Protein 7P3A (pdb70)

Sequence (197 aa):
NAFRRKLTALDYHNPAGFNCKDETEFRNFIVWLEDQKIRHYKIEDRGNLRNIHSSDWPKFFEKYLRDVNCPFKIQDRQEAIDWLLGLAVRLEYGDNAFRRKLTALDYHNPAGFNCKDETEFRNFIVWLEDQKIRHYKIEDRGNLRNIHSSDWPKFFEKYLRDVNCPFKIQDRQEAIDWLLGLAVRLEYGDNAEKYKD

Solvent-accessible surface area: 14475 Å² total; per-residue (Å²): 126,69,128,175,177,131,92,98,58,98,134,199,81,107,45,51,51,124,83,81,119,84,59,35,88,22,34,60,30,0,20,21,2,1,25,92,28,14,144,90,36,135,127,133,76,18,40,80,5,100,83,18,150,27,109,64,4,52,128,62,1,82,102,1,5,145,46,15,123,15,90,73,144,32,152,69,82,106,75,0,34,80,68,0,35,30,46,5,26,192,90,38,84,68,174,151,81,144,178,187,144,88,95,46,106,107,176,139,38,127,73,47,146,86,112,144,62,64,30,83,21,36,50,32,0,18,39,2,1,26,100,29,17,120,92,36,140,117,122,85,16,45,80,6,97,78,19,150,28,107,60,2,44,136,63,4,73,90,1,3,153,45,15,125,14,90,64,135,39,134,48,94,74,85,0,41,103,71,1,42,41,48,6,34,168,69,41,68,28,86,50,38,125,82,184,166,178

Nearest PDB structures (foldseek):
  7p3a-assembly1_A  TM=1.011E+00  e=1.158E-15  Homo sapiens
  7p3a-assembly2_B  TM=8.323E-01  e=2.730E-13  Homo sapiens
  7p3a-assembly2_B  TM=1.010E+00  e=3.517E-16  Homo sapiens
  7p3a-assembly1_A  TM=8.323E-01  e=4.125E-13  Homo sapiens

InterPro domains:
  IPR019265 RNA transcription, translation and transport factor protein [PF10036] (2-244)
  IPR019265 RNA transcription, translation and transport factor protein [PTHR15924] (1-244)

Foldseek 3Di:
DVVVVVVVVCVVDPCPVVVVVVQLVVLVVVLCLCVPFVVLDDPVPCVLSVPSVDPCNQVVVQVVCVSVVPVDGVVPPVSSVVSSVVVRVVRPPPD/DVVVVVVVVVCVVCVVPDDPVVQLVLLVVVLCLCVPFVVLDPPVPCVLSVPSPDPCNLVVVQVVCVSVVPVDGVVPVVSSVVVSVVNSVVRVVVVVCVVVVD

Secondary structure (DSSP, 8-state):
-HHHHHHHHHHH---HHHHHHHHHHHHHHHHHIIIIII--S-GGGGHHHH-TT-TTHHHHHHHHHHHTT-SS-TTSHHHHHHHHHHHHHHHHS--/-HHHHHHHHHHHH-TT---HHHHHHHHHHHHHIIIIII--S-GGG-HHHH-TTSTTHHHHHHHHHHHTT-SS-TTSHHHHHHHHHHHHHHHHHHHHHGGGG-

Organism: Homo sapiens (NCBI:txid9606)

Radius of gyration: 22.42 Å; Cα contacts (8 Å, |Δi|>4): 104; chains: 2; bounding box: 40×50×76 Å

Structure (mmCIF, N/CA/C/O backbone):
data_7P3A
#
_entry.id   7P3A
#
_cell.length_a   91.714
_cell.length_b   91.714
_cell.length_c   52.942
_cell.angle_alpha   90.000
_cell.angle_beta   90.000
_cell.angle_gamma   120.000
#
_symmetry.space_group_name_H-M   'P 61'
#
loop_
_entity.id
_entity.type
_entity.pdbx_description
1 polymer 'RNA transcription, translation and transport factor protein'
2 non-polymer 'ISOPROPYL ALCOHOL'
3 non-polymer (4S)-2-METHYL-2,4-PENTANEDIOL
4 non-polymer 'CHLORIDE ION'
5 water water
#
loop_
_atom_site.group_PDB
_atom_site.id
_atom_site.type_symbol
_atom_site.label_atom_id
_atom_site.label_alt_id
_atom_site.label_comp_id
_atom_site.label_asym_id
_atom_site.label_entity_id
_atom_site.label_seq_id
_atom_site.pdbx_PDB_ins_code
_atom_site.Cartn_x
_atom_site.Cartn_y
_atom_site.Cartn_z
_atom_site.occupancy
_atom_site.B_iso_or_equiv
_atom_site.auth_seq_id
_atom_site.auth_comp_id
_atom_site.auth_asym_id
_atom_site.auth_atom_id
_atom_site.pdbx_PDB_model_num
ATOM 1 N N . ASN A 1 2 ? 40.18600 -54.19800 -22.53600 1.000 56.84463 0 ASN A N 1
ATOM 2 C CA . ASN A 1 2 ? 41.08300 -53.14400 -21.97300 1.000 53.26841 0 ASN A CA 1
ATOM 3 C C . ASN A 1 2 ? 40.27600 -52.01300 -21.33100 1.000 48.61642 0 ASN A C 1
ATOM 4 O O . ASN A 1 2 ? 39.23400 -51.60900 -21.85500 1.000 42.93020 0 ASN A O 1
ATOM 15 N N . ALA A 1 3 ? 40.76600 -51.48700 -20.20900 1.000 51.23826 1 ALA A N 1
ATOM 16 C CA . ALA A 1 3 ? 40.01700 -50.46700 -19.49100 1.000 45.63118 1 ALA A CA 1
ATOM 17 C C . ALA A 1 3 ? 39.82300 -49.23000 -20.35300 1.000 43.83530 1 ALA A C 1
ATOM 18 O O . ALA A 1 3 ? 38.71600 -48.68900 -20.45500 1.000 36.35366 1 ALA A O 1
ATOM 25 N N . PHE A 1 4 ? 40.89400 -48.77100 -20.99500 1.000 45.27556 2 PHE A N 1
ATOM 26 C CA . PHE A 1 4 ? 40.79300 -47.54300 -21.76900 1.000 41.89457 2 PHE A CA 1
ATOM 27 C C . PHE A 1 4 ? 39.89600 -47.73100 -22.98800 1.000 36.33498 2 PHE A C 1
ATOM 28 O O . PHE A 1 4 ? 39.08600 -46.85500 -23.31700 1.000 35.04025 2 PHE A O 1
ATOM 45 N N . ARG A 1 5 ? 40.01500 -48.87000 -23.66600 1.000 35.97441 3 ARG A N 1
ATOM 46 C CA . ARG A 1 5 ? 39.13300 -49.12100 -24.79700 1.000 34.63049 3 ARG A CA 1
ATOM 47 C C . ARG A 1 5 ? 37.67100 -49.14700 -24.35700 1.000 36.10788 3 ARG A C 1
ATOM 48 O O . ARG A 1 5 ? 36.80100 -48.58700 -25.03700 1.000 26.78375 3 ARG A O 1
ATOM 69 N N . ARG A 1 6 ? 37.37700 -49.78500 -23.21600 1.000 36.60144 4 ARG A N 1
ATOM 70 C CA . ARG A 1 6 ? 36.00400 -49.80300 -22.72500 1.000 28.79248 4 ARG A CA 1
ATOM 71 C C . ARG A 1 6 ? 35.52400 -48.40500 -22.35300 1.000 27.61031 4 ARG A C 1
ATOM 72 O O . ARG A 1 6 ? 34.34400 -48.09600 -22.53900 1.000 26.55187 4 ARG A O 1
ATOM 93 N N . LYS A 1 7 ? 36.42300 -47.52500 -21.90100 1.000 26.15581 5 LYS A N 1
ATOM 94 C CA . LYS A 1 7 ? 36.04300 -46.14500 -21.61400 1.000 27.99019 5 LYS A CA 1
ATOM 95 C C . LYS A 1 7 ? 35.61300 -45.39400 -22.87700 1.000 33.61620 5 LYS A C 1
ATOM 96 O O . LYS A 1 7 ? 34.62800 -44.63900 -22.85800 1.000 27.56141 5 LYS A O 1
ATOM 115 N N . LEU A 1 8 ? 36.32800 -45.59200 -23.98800 1.000 33.44539 6 LEU A N 1
ATOM 116 C CA . LEU A 1 8 ? 35.89100 -44.98300 -25.24700 1.000 31.69345 6 LEU A CA 1
ATOM 117 C C . LEU A 1 8 ? 34.52100 -45.50400 -25.67500 1.000 28.33773 6 LEU A C 1
ATOM 118 O O . LEU A 1 8 ? 33.70300 -44.73000 -26.18900 1.000 34.04864 6 LEU A O 1
ATOM 134 N N . THR A 1 9 ? 34.24800 -46.80100 -25.48100 1.000 29.19291 7 THR A N 1
ATOM 135 C CA . THR A 1 9 ? 32.91200 -47.32800 -25.77500 1.000 30.01245 7 THR A CA 1
ATOM 136 C C . THR A 1 9 ? 31.86300 -46.68400 -24.87000 1.000 28.87226 7 THR A C 1
ATOM 137 O O . THR A 1 9 ? 30.79000 -46.26400 -25.33900 1.000 25.20226 7 THR A O 1
ATOM 148 N N . ALA A 1 10 ? 32.16500 -46.55900 -23.57300 1.000 24.59978 8 ALA A N 1
ATOM 149 C CA . ALA A 1 10 ? 31.21800 -45.92100 -22.66800 1.000 26.12039 8 ALA A CA 1
ATOM 150 C C . ALA A 1 10 ? 30.91900 -44.49400 -23.10000 1.000 27.70367 8 ALA A C 1
ATOM 151 O O . ALA A 1 10 ? 29.77900 -44.03400 -22.96900 1.000 25.51798 8 ALA A O 1
ATOM 158 N N . LEU A 1 11 ? 31.93500 -43.76600 -23.58400 1.000 28.64044 9 LEU A N 1
ATOM 159 C CA . LEU A 1 11 ? 31.74800 -42.35900 -23.94400 1.000 30.45567 9 LEU A CA 1
ATOM 160 C C . LEU A 1 11 ? 30.81700 -42.21500 -25.13400 1.000 32.47651 9 LEU A C 1
ATOM 161 O O . LEU A 1 11 ? 30.06600 -41.23600 -25.22700 1.000 32.05457 9 LEU A O 1
ATOM 177 N N . ASP A 1 12 ? 30.85000 -43.18700 -26.04300 1.000 30.07824 10 ASP A N 1
ATOM 178 C CA . ASP A 1 12 ? 29.92000 -43.22200 -27.16600 1.000 30.55492 10 ASP A CA 1
ATOM 179 C C . ASP A 1 12 ? 28.48600 -43.52800 -26.73200 1.000 31.41135 10 ASP A C 1
ATOM 180 O O . ASP A 1 12 ? 27.52400 -43.05400 -27.35900 1.000 33.65165 10 ASP A O 1
ATOM 189 N N . TYR A 1 13 ? 28.31800 -44.34500 -25.69600 1.000 26.76542 11 TYR A N 1
ATOM 190 C CA . TYR A 1 13 ? 26.98500 -44.57500 -25.14400 1.000 27.60565 11 TYR A CA 1
ATOM 191 C C . TYR A 1 13 ? 26.42500 -43.30200 -24.51900 1.000 28.90379 11 TYR A C 1
ATOM 192 O O . TYR A 1 13 ? 25.22800 -43.01800 -24.64500 1.000 32.06529 11 TYR A O 1
ATOM 210 N N . HIS A 1 14 ? 27.27100 -42.51500 -23.85900 1.000 28.61159 12 HIS A N 1
ATOM 211 C CA . HIS A 1 14 ? 26.77800 -41.34100 -23.14800 1.000 32.21196 12 HIS A CA 1
ATOM 212 C C . HIS A 1 14 ? 27.84200 -40.25700 -23.10000 1.000 30.76927 12 HIS A C 1
ATOM 213 O O . HIS A 1 14 ? 28.92000 -40.45600 -22.54900 1.000 30.64359 12 HIS A O 1
ATOM 227 N N . ASN A 1 15 ? 27.51200 -39.11100 -23.66700 1.000 37.43987 13 ASN A N 1
ATOM 228 C CA . ASN A 1 15 ? 28.39300 -37.96100 -23.66600 1.000 44.88179 13 ASN A CA 1
ATOM 229 C C . ASN A 1 15 ? 28.06300 -37.12700 -22.41000 1.000 35.37182 13 ASN A C 1
ATOM 230 O O . ASN A 1 15 ? 26.95000 -36.61000 -22.33300 1.000 35.42805 13 ASN A O 1
ATOM 241 N N . PRO A 1 16 ? 28.95600 -37.05600 -21.42700 1.000 38.11113 14 PRO A N 1
ATOM 242 C CA . PRO A 1 16 ? 28.60500 -36.31900 -20.18500 1.000 40.61671 14 PRO A CA 1
ATOM 243 C C . PRO A 1 16 ? 28.76600 -34.80700 -20.26900 1.000 44.24218 14 PRO A C 1
ATOM 244 O O . PRO A 1 16 ? 28.51900 -34.12700 -19.26100 1.000 37.59069 14 PRO A O 1
ATOM 255 N N . ALA A 1 17 ? 29.16600 -34.26100 -21.42400 1.000 41.05636 15 ALA A N 1
ATOM 256 C CA . ALA A 1 17 ? 29.49900 -32.84200 -21.50300 1.000 44.21668 15 ALA A CA 1
ATOM 257 C C . ALA A 1 17 ? 28.32600 -31.97300 -21.06300 1.000 43.86455 15 ALA A C 1
ATOM 258 O O . ALA A 1 17 ? 28.47700 -31.09500 -20.20500 1.000 38.22513 15 ALA A O 1
ATOM 265 N N . GLY A 1 18 ? 27.14500 -32.20100 -21.64400 1.000 36.58994 16 GLY A N 1
ATOM 266 C CA . GLY A 1 18 ? 26.00400 -31.36000 -21.33200 1.000 36.74797 16 GLY A CA 1
ATOM 267 C C . GLY A 1 18 ? 25.57400 -31.47400 -19.88500 1.000 39.23014 16 GLY A C 1
ATOM 268 O O . GLY A 1 18 ? 25.05700 -30.51700 -19.29900 1.000 36.00951 16 GLY A O 1
ATOM 272 N N . PHE A 1 19 ? 25.77200 -32.63800 -19.28900 1.000 34.65176 17 PHE A N 1
ATOM 273 C CA . PHE A 1 19 ? 25.43300 -32.79800 -17.88700 1.000 38.65260 17 PHE A CA 1
ATOM 274 C C . PHE A 1 19 ? 26.46100 -32.12500 -16.98400 1.000 33.49586 17 PHE A C 1
ATOM 275 O O . PHE A 1 19 ? 26.09000 -31.53200 -15.96100 1.000 32.49058 17 PHE A O 1
ATOM 292 N N . ASN A 1 20 ? 27.74600 -32.21000 -17.34000 1.000 29.31616 18 ASN A N 1
ATOM 293 C CA . ASN A 1 20 ? 28.75900 -31.42400 -16.64200 1.000 34.55509 18 ASN A CA 1
ATOM 294 C C . ASN A 1 20 ? 28.47600 -29.92800 -16.77500 1.000 35.01713 18 ASN A C 1
ATOM 295 O O . ASN A 1 20 ? 28.61900 -29.17500 -15.80500 1.000 30.07186 18 ASN A O 1
ATOM 306 N N . CYS A 1 21 ? 28.02400 -29.48800 -17.93900 1.000 32.16515 19 CYS A N 1
ATOM 307 C CA . CYS A 1 21 ? 27.71100 -28.08100 -18.11600 1.000 32.13965 19 CYS A CA 1
ATOM 308 C C . CYS A 1 21 ? 26.54300 -27.68800 -17.22400 1.000 34.30201 19 CYS A C 1
ATOM 309 O O . CYS A 1 21 ? 26.55300 -26.64500 -16.61500 1.000 30.30367 19 CYS A O 1
ATOM 316 N N . LYS A 1 22 ? 25.54700 -28.55000 -17.13200 1.000 33.03545 20 LYS A N 1
ATOM 317 C CA . LYS A 1 22 ? 24.40300 -28.28100 -16.29200 1.000 34.48921 20 LYS A CA 1
ATOM 318 C C . LYS A 1 22 ? 24.83800 -28.19600 -14.83500 1.000 35.35709 20 LYS A C 1
ATOM 319 O O . LYS A 1 22 ? 24.40700 -27.32600 -14.12400 1.000 30.92502 20 LYS A O 1
ATOM 338 N N . ASP A 1 23 ? 25.72500 -29.08500 -14.41300 1.000 32.43840 21 ASP A N 1
ATOM 339 C CA . ASP A 1 23 ? 26.21000 -29.06100 -13.05300 1.000 33.61368 21 ASP A CA 1
ATOM 340 C C . ASP A 1 23 ? 26.94000 -27.74000 -12.77400 1.000 32.96675 21 ASP A C 1
ATOM 341 O O . ASP A 1 23 ? 26.77000 -27.17400 -11.73200 1.000 29.49074 21 ASP A O 1
ATOM 350 N N . GLU A 1 24 ? 27.73800 -27.26500 -13.71400 1.000 26.93268 22 GLU A N 1
ATOM 351 C CA . GLU A 1 24 ? 28.44300 -26.01600 -13.52800 1.000 27.92543 22 GLU A CA 1
ATOM 352 C C . GLU A 1 24 ? 27.44800 -24.89500 -13.29200 1.000 28.79601 22 GLU A C 1
ATOM 353 O O . GLU A 1 24 ? 27.59800 -24.13600 -12.37000 1.000 30.25754 22 GLU A O 1
ATOM 365 N N . THR A 1 25 ? 26.42100 -24.85700 -14.11900 1.000 26.01103 23 THR A N 1
ATOM 366 C CA . THR A 1 25 ? 25.38500 -23.86600 -13.99900 1.000 26.48010 23 THR A CA 1
ATOM 367 C C . THR A 1 25 ? 24.75400 -23.87800 -12.60300 1.000 28.93095 23 THR A C 1
ATOM 368 O O . THR A 1 25 ? 24.63100 -22.85900 -11.97600 1.000 22.64717 23 THR A O 1
ATOM 379 N N . GLU A 1 26 ? 24.37600 -25.05200 -12.13500 1.000 26.33034 24 GLU A N 1
ATOM 380 C CA . GLU A 1 26 ? 23.76800 -25.16800 -10.83300 1.000 30.16143 24 GLU A CA 1
ATOM 381 C C . GLU A 1 26 ? 24.73100 -24.74200 -9.72700 1.000 25.32900 24 GLU A C 1
ATOM 382 O O . GLU A 1 26 ? 24.32700 -24.11300 -8.79700 1.000 27.24406 24 GLU A O 1
ATOM 394 N N . PHE A 1 27 ? 25.99500 -25.08500 -9.86200 1.000 22.02708 25 PHE A N 1
ATOM 395 C CA . PHE A 1 27 ? 26.98000 -24.69500 -8.88900 1.000 25.66235 25 PHE A CA 1
ATOM 396 C C . PHE A 1 27 ? 27.09500 -23.16900 -8.83400 1.000 26.07629 25 PHE A C 1
ATOM 397 O O . PHE A 1 27 ? 27.08200 -22.59500 -7.78300 1.000 23.44821 25 PHE A O 1
ATOM 414 N N . ARG A 1 28 ? 27.15700 -22.53400 -9.99400 1.000 25.16122 26 ARG A N 1
ATOM 415 C CA . ARG A 1 28 ? 27.26300 -21.08300 -10.10200 1.000 24.05036 26 ARG A CA 1
ATOM 416 C C . ARG A 1 28 ? 26.01900 -20.38500 -9.54800 1.000 26.50569 26 ARG A C 1
ATOM 417 O O . ARG A 1 28 ? 26.10500 -19.40000 -8.84800 1.000 23.51242 26 ARG A O 1
ATOM 438 N N . ASN A 1 29 ? 24.85300 -20.95300 -9.82100 1.000 22.17071 27 ASN A N 1
ATOM 439 C CA . ASN A 1 29 ? 23.61100 -20.41900 -9.30900 1.000 22.79421 27 ASN A CA 1
ATOM 440 C C . ASN A 1 29 ? 23.61800 -20.46800 -7.77700 1.000 24.84627 27 ASN A C 1
ATOM 441 O O . ASN A 1 29 ? 23.13200 -19.58500 -7.13200 1.000 22.24727 27 ASN A O 1
ATOM 452 N N . PHE A 1 30 ? 24.13300 -21.54000 -7.22000 1.000 22.01851 28 PHE A N 1
ATOM 453 C CA . PHE A 1 30 ? 24.25800 -21.68500 -5.80700 1.000 25.09828 28 PHE A CA 1
ATOM 454 C C . PHE A 1 30 ? 25.18900 -20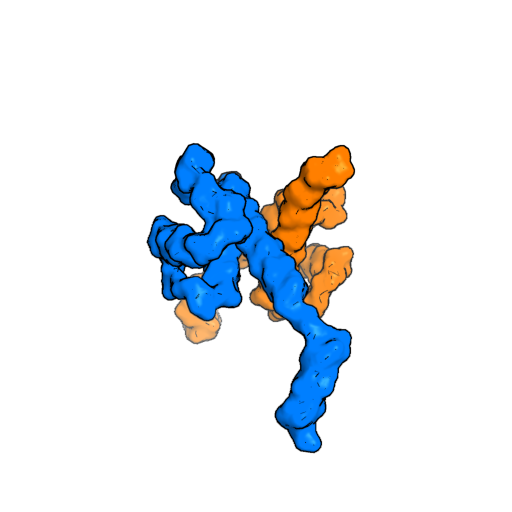.60900 -5.20500 1.000 24.40189 28 PHE A C 1
ATOM 455 O O . PHE A 1 30 ? 24.87100 -20.01400 -4.21600 1.000 22.82525 28 PHE A O 1
ATOM 472 N N . ILE A 1 31 ? 26.32000 -20.35700 -5.84300 1.000 23.84896 29 ILE A N 1
ATOM 473 C CA . ILE A 1 31 ? 27.23700 -19.33600 -5.37700 1.000 22.28236 29 ILE A CA 1
ATOM 474 C C . ILE A 1 31 ? 26.52400 -17.98000 -5.38600 1.000 24.23215 29 ILE A C 1
ATOM 475 O O . ILE A 1 31 ? 26.64800 -17.21400 -4.45600 1.000 21.70077 29 ILE A O 1
ATOM 491 N N . VAL A 1 32 ? 25.76000 -17.72300 -6.44100 1.000 21.98343 30 VAL A N 1
ATOM 492 C CA . VAL A 1 32 ? 25.02900 -16.46100 -6.60000 1.000 22.29291 30 VAL A CA 1
ATOM 493 C C . VAL A 1 32 ? 24.01000 -16.29000 -5.48400 1.000 24.56094 30 VAL A C 1
ATOM 494 O O . VAL A 1 32 ? 23.86900 -15.20500 -4.90200 1.000 23.52300 30 VAL A O 1
ATOM 507 N N . TRP A 1 33 ? 23.26500 -17.35100 -5.18700 1.000 23.02171 31 TRP A N 1
ATOM 508 C CA . TRP A 1 33 ? 22.31200 -17.30100 -4.08300 1.000 23.72395 31 TRP A CA 1
ATOM 509 C C . TRP A 1 33 ? 23.01200 -17.07800 -2.74400 1.000 25.20177 31 TRP A C 1
ATOM 510 O O . TRP A 1 33 ? 22.49900 -16.36800 -1.86900 1.000 24.76016 31 TRP A O 1
ATOM 531 N N . LEU A 1 34 ? 24.17800 -17.66900 -2.56600 1.000 22.89466 32 LEU A N 1
ATOM 532 C CA . LEU A 1 34 ? 24.92900 -17.48100 -1.35000 1.000 22.64823 32 LEU A CA 1
ATOM 533 C C . LEU A 1 34 ? 25.30000 -16.02000 -1.18800 1.000 25.82800 32 LEU A C 1
ATOM 534 O O . LEU A 1 34 ? 25.10800 -15.45300 -0.14100 1.000 25.38523 32 LEU A O 1
ATOM 550 N N . GLU A 1 35 ? 25.84100 -15.41700 -2.22700 1.000 20.30029 33 GLU A N 1
ATOM 551 C CA . GLU A 1 35 ? 26.22400 -14.02400 -2.15600 1.000 22.33317 33 GLU A CA 1
ATOM 552 C C . GLU A 1 35 ? 25.00600 -13.13800 -1.98700 1.000 27.22602 33 GLU A C 1
ATOM 553 O O . GLU A 1 35 ? 24.98800 -12.27400 -1.17800 1.000 27.58055 33 GLU A O 1
ATOM 565 N N . ASP A 1 36 ? 23.96800 -13.38200 -2.74100 1.000 26.74625 34 ASP A N 1
ATOM 566 C CA . ASP A 1 36 ? 22.78300 -12.57600 -2.63300 1.000 28.50220 34 ASP A CA 1
ATOM 567 C C . ASP A 1 36 ? 22.05500 -12.59500 -1.33500 1.000 29.23635 34 ASP A C 1
ATOM 568 O O . ASP A 1 36 ? 21.59700 -11.58900 -0.89000 1.000 35.84132 34 ASP A O 1
ATOM 577 N N . GLN A 1 37 ? 21.92300 -13.75700 -0.75300 1.000 29.61907 35 GLN A N 1
ATOM 578 C CA . GLN A 1 37 ? 21.14200 -13.87600 0.43500 1.000 29.87797 35 GLN A CA 1
ATOM 579 C C . GLN A 1 37 ? 21.88200 -14.05100 1.73100 1.000 28.55766 35 GLN A C 1
ATOM 580 O O . GLN A 1 37 ? 21.36800 -13.71100 2.75000 1.000 29.82266 35 GLN A O 1
ATOM 594 N N . LYS A 1 38 ? 23.10200 -14.53000 1.69100 1.000 29.19277 36 LYS A N 1
ATOM 595 C CA . LYS A 1 38 ? 23.80400 -14.82700 2.92200 1.000 26.71952 36 LYS A CA 1
ATOM 596 C C . LYS A 1 38 ? 25.09900 -14.08900 3.19600 1.000 29.34123 36 LYS A C 1
ATOM 597 O O . LYS A 1 38 ? 25.27200 -13.57300 4.26900 1.000 27.02925 36 LYS A O 1
ATOM 616 N N . ILE A 1 39 ? 26.01100 -14.07800 2.23700 1.000 27.38400 37 ILE A N 1
ATOM 617 C CA . ILE A 1 39 ? 27.28400 -13.39100 2.41900 1.000 26.83224 37 ILE A CA 1
ATOM 618 C C . ILE A 1 39 ? 27.12100 -11.88700 2.23000 1.000 33.10257 37 ILE A C 1
ATOM 619 O O . ILE A 1 39 ? 27.58100 -11.12100 3.06100 1.000 30.57180 37 ILE A O 1
ATOM 635 N N . ARG A 1 40 ? 26.38900 -11.47300 1.18700 1.000 28.38780 38 ARG A N 1
ATOM 636 C CA . ARG A 1 40 ? 26.01600 -10.09100 0.90600 1.000 30.16238 38 ARG A CA 1
ATOM 637 C C . ARG A 1 40 ? 27.23600 -9.18300 1.02300 1.000 34.31214 38 ARG A C 1
ATOM 638 O O . ARG A 1 40 ? 27.19600 -8.10000 1.60800 1.000 28.31363 38 ARG A O 1
ATOM 659 N N . HIS A 1 41 ? 28.34700 -9.64600 0.45100 1.000 32.88948 39 HIS A N 1
ATOM 660 C CA . HIS A 1 41 ? 29.57000 -8.85900 0.50800 1.000 35.76190 39 HIS A CA 1
ATOM 661 C C . HIS A 1 41 ? 29.47600 -7.62600 -0.38700 1.000 39.38889 39 HIS A C 1
ATOM 662 O O . HIS A 1 41 ? 29.84700 -6.52100 0.02600 1.000 35.49442 39 HIS A O 1
ATOM 676 N N . TYR A 1 42 ? 28.96000 -7.79100 -1.61000 1.000 33.16563 40 TYR A N 1
ATOM 677 C CA . TYR A 1 42 ? 28.91700 -6.71000 -2.58200 1.000 33.67777 40 TYR A CA 1
ATOM 678 C C . TYR A 1 42 ? 27.61500 -5.94200 -2.41500 1.000 38.00106 40 TYR A C 1
ATOM 679 O O . TYR A 1 42 ? 26.62100 -6.46100 -1.89000 1.000 33.83259 40 TYR A O 1
ATOM 697 N N . LYS A 1 43 ? 27.62000 -4.70000 -2.89900 1.000 39.03574 41 LYS A N 1
ATOM 698 C CA . LYS A 1 43 ? 26.37100 -4.00300 -3.16900 1.000 41.42019 41 LYS A CA 1
ATOM 699 C C . LYS A 1 43 ? 25.59300 -4.77100 -4.23600 1.000 41.27445 41 LYS A C 1
ATOM 700 O O . LYS A 1 43 ? 26.18100 -5.36100 -5.14600 1.000 35.04909 41 LYS A O 1
ATOM 719 N N . ILE A 1 44 ? 24.25900 -4.76700 -4.11800 1.000 37.03555 42 ILE A N 1
ATOM 720 C CA . ILE A 1 44 ? 23.43300 -5.54000 -5.04600 1.000 42.88130 42 ILE A CA 1
ATOM 721 C C . ILE A 1 44 ? 23.73900 -5.14400 -6.49100 1.000 47.26056 42 ILE A C 1
ATOM 722 O O . ILE A 1 44 ? 23.77700 -5.99400 -7.39100 1.000 44.91696 42 ILE A O 1
ATOM 738 N N . GLU A 1 45 ? 23.97500 -3.84600 -6.73000 1.000 48.52535 43 GLU A N 1
ATOM 739 C CA . GLU A 1 45 ? 24.31800 -3.38400 -8.07400 1.000 51.86920 43 GLU A CA 1
ATOM 740 C C . GLU A 1 45 ? 25.61500 -4.00900 -8.57700 1.000 45.94488 43 GLU A C 1
ATOM 741 O O . GLU A 1 45 ? 25.79400 -4.15500 -9.78600 1.000 44.48708 43 GLU A O 1
ATOM 753 N N . ASP A 1 46 ? 26.53000 -4.32600 -7.69100 1.000 43.09654 44 ASP A N 1
ATOM 754 C CA . ASP A 1 46 ? 27.78700 -4.87400 -8.04900 1.000 37.59341 44 ASP A CA 1
ATOM 755 C C . ASP A 1 46 ? 27.89000 -6.40500 -8.17800 1.000 38.08745 44 ASP A C 1
ATOM 756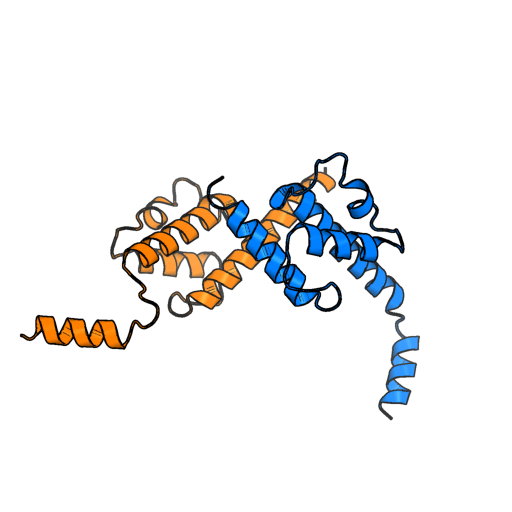 O O . ASP A 1 46 ? 28.97000 -6.90200 -8.35400 1.000 33.23422 44 ASP A O 1
ATOM 765 N N . ARG A 1 47 ? 26.79200 -7.12900 -8.13200 1.000 34.84175 45 ARG A N 1
ATOM 766 C CA . ARG A 1 47 ? 26.83400 -8.57500 -8.24500 1.000 30.92336 45 ARG A CA 1
ATOM 767 C C . ARG A 1 47 ? 26.58000 -9.08900 -9.64900 1.000 35.58637 45 ARG A C 1
ATOM 768 O O . ARG A 1 47 ? 26.55800 -10.26800 -9.88200 1.000 30.73887 45 ARG A O 1
ATOM 789 N N . GLY A 1 48 ? 26.37500 -8.18300 -10.58200 1.000 32.73694 46 GLY A N 1
ATOM 790 C CA . GLY A 1 48 ? 26.08400 -8.54500 -11.93300 1.000 33.93923 46 GLY A CA 1
ATOM 791 C C . GLY A 1 48 ? 26.93800 -9.55100 -12.67600 1.000 27.45987 46 GLY A C 1
ATOM 792 O O . GLY A 1 48 ? 26.46200 -10.33500 -13.44400 1.000 29.75775 46 GLY A O 1
ATOM 796 N N . ASN A 1 49 ? 28.22300 -9.48200 -12.46500 1.000 27.85467 47 ASN A N 1
ATOM 797 C CA . ASN A 1 49 ? 29.13000 -10.40900 -13.08200 1.000 29.13776 47 ASN A CA 1
ATOM 798 C C . ASN A 1 49 ? 29.03300 -11.79600 -12.44800 1.000 34.33605 47 ASN A C 1
ATOM 799 O O . ASN A 1 49 ? 29.21400 -12.77200 -13.13100 1.000 29.27933 47 ASN A O 1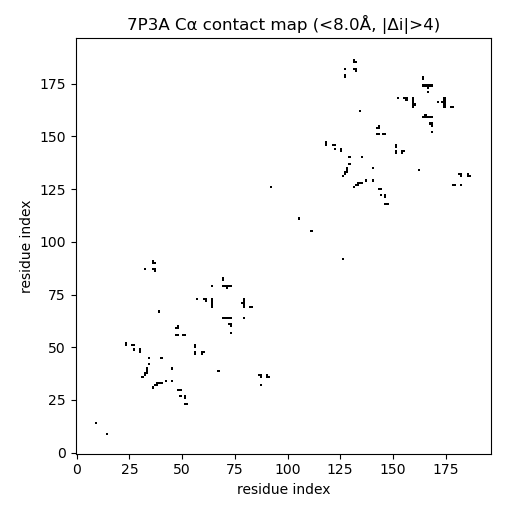
ATOM 810 N N . LEU A 1 50 ? 28.77300 -11.88100 -11.14500 1.000 27.88632 48 LEU A N 1
ATOM 811 C CA . LEU A 1 50 ? 28.55900 -13.17600 -10.49800 1.000 28.35145 48 LEU A CA 1
ATOM 812 C C . LEU A 1 50 ? 27.26500 -13.79600 -11.02200 1.000 30.40543 48 LEU A C 1
ATOM 813 O O . LEU A 1 50 ? 27.17600 -14.97400 -11.24400 1.000 29.08038 48 LEU A O 1
ATOM 829 N N . ARG A 1 51 ? 26.26900 -12.94700 -11.20400 1.000 27.92392 49 ARG A N 1
ATOM 830 C CA . ARG A 1 51 ? 24.97100 -13.32700 -11.70800 1.000 31.48711 49 ARG A CA 1
ATOM 831 C C . ARG A 1 51 ? 24.99100 -13.86600 -13.13600 1.000 31.66500 49 ARG A C 1
ATOM 832 O O . ARG A 1 51 ? 24.16900 -14.65200 -13.48800 1.000 31.66630 49 ARG A O 1
ATOM 853 N N . ASN A 1 52 ? 25.88700 -13.36100 -13.96200 1.000 28.04505 50 ASN A N 1
ATOM 854 C CA . ASN A 1 52 ? 26.01500 -13.77900 -15.36200 1.000 33.58269 50 ASN A CA 1
ATOM 855 C C . ASN A 1 52 ? 26.69200 -15.14600 -15.42100 1.000 29.46760 50 ASN A C 1
ATOM 856 O O . ASN A 1 52 ? 27.83800 -15.26100 -15.77300 1.000 26.38158 50 ASN A O 1
ATOM 867 N N . ILE A 1 53 ? 25.92800 -16.18600 -15.14300 1.000 28.28254 51 ILE A N 1
ATOM 868 C CA . ILE A 1 53 ? 26.50900 -17.50600 -14.94000 1.000 31.08128 51 ILE A CA 1
ATOM 869 C C . ILE A 1 53 ? 26.85500 -18.22400 -16.24400 1.000 28.12483 51 ILE A C 1
ATOM 870 O O . ILE A 1 53 ? 27.68900 -19.13400 -16.22300 1.000 27.05356 51 ILE A O 1
ATOM 886 N N . HIS A 1 54 ? 26.25700 -17.84900 -17.37200 1.000 29.88769 52 HIS A N 1
ATOM 887 C CA . HIS A 1 54 ? 26.59200 -18.51100 -18.62600 1.000 33.33436 52 HIS A CA 1
ATOM 888 C C . HIS A 1 54 ? 27.83400 -17.92600 -19.28300 1.000 32.64629 52 HIS A C 1
ATOM 889 O O . HIS A 1 54 ? 28.22000 -18.38500 -20.35600 1.000 36.03146 52 HIS A O 1
ATOM 903 N N . SER A 1 55 ? 28.48600 -16.95500 -18.65500 1.000 32.14892 53 SER A N 1
ATOM 904 C CA . SER A 1 55 ? 29.69400 -16.36100 -19.20700 1.000 29.42369 53 SER A CA 1
ATOM 905 C C . SER A 1 55 ? 30.91000 -17.25400 -19.00500 1.000 30.27841 53 SER A C 1
ATOM 906 O O . SER A 1 55 ? 31.11700 -17.82200 -17.92700 1.000 26.15427 53 SER A O 1
ATOM 914 N N . SER A 1 56 ? 31.74400 -17.33700 -20.04800 1.000 29.68049 54 SER A N 1
ATOM 915 C CA . SER A 1 56 ? 33.00800 -18.06400 -19.95400 1.000 31.81523 54 SER A CA 1
ATOM 916 C C . SER A 1 56 ? 34.01100 -17.38100 -19.02600 1.000 28.66793 54 SER A C 1
ATOM 917 O O . SER A 1 56 ? 34.96500 -18.03000 -18.59100 1.000 29.51300 54 SER A O 1
ATOM 925 N N . ASP A 1 57 ? 33.82900 -16.09400 -18.71800 1.000 29.63988 55 ASP A N 1
ATOM 926 C CA . ASP A 1 57 ? 34.67700 -15.39300 -17.75400 1.000 33.85585 55 ASP A CA 1
ATOM 927 C C . ASP A 1 57 ? 34.20300 -15.56800 -16.30800 1.000 31.97618 55 ASP A C 1
ATOM 928 O O . ASP A 1 57 ? 34.87500 -15.08000 -15.38300 1.000 29.44983 55 ASP A O 1
ATOM 937 N N . TRP A 1 58 ? 33.11100 -16.29700 -16.08000 1.000 27.46622 56 TRP A N 1
ATOM 938 C CA . TRP A 1 58 ? 32.58300 -16.47200 -14.71600 1.000 29.02825 56 TRP A CA 1
ATOM 939 C C . TRP A 1 58 ? 33.62300 -16.90400 -13.68000 1.000 26.55146 56 TRP A C 1
ATOM 940 O O . TRP A 1 58 ? 33.70300 -16.28300 -12.65800 1.000 29.81941 56 TRP A O 1
ATOM 961 N N . PRO A 1 59 ? 34.52100 -17.84000 -14.02200 1.000 27.92020 57 PRO A N 1
ATOM 962 C CA . PRO A 1 59 ? 35.53800 -18.21900 -13.04400 1.000 28.58931 57 PRO A CA 1
ATOM 963 C C . PRO A 1 59 ? 36.43800 -17.06300 -12.60000 1.000 36.09163 57 PRO A C 1
ATOM 964 O O . PRO A 1 59 ? 36.81800 -17.02100 -11.46100 1.000 35.25323 57 PRO A O 1
ATOM 975 N N . LYS A 1 60 ? 36.76300 -16.14000 -13.48900 1.000 35.61112 58 LYS A N 1
ATOM 976 C CA . LYS A 1 60 ? 37.57500 -15.00200 -13.12700 1.000 36.14454 58 LYS A CA 1
ATOM 977 C C . LYS A 1 60 ? 36.87400 -14.18400 -12.05600 1.000 34.92296 58 LYS A C 1
ATOM 978 O O . LYS A 1 60 ? 37.48400 -13.76100 -11.11700 1.000 32.74432 58 LYS A O 1
ATOM 997 N N . PHE A 1 61 ? 35.57700 -13.97600 -12.21100 1.000 34.94196 59 PHE A N 1
ATOM 998 C CA . PHE A 1 61 ? 34.81600 -13.22900 -11.24700 1.000 31.80191 59 PHE A CA 1
ATOM 999 C C . PHE A 1 61 ? 34.74300 -13.98800 -9.92600 1.000 31.47783 59 PHE A C 1
ATOM 1000 O O . PHE A 1 61 ? 34.84900 -13.39200 -8.88000 1.000 33.20576 59 PHE A O 1
ATOM 1017 N N . PHE A 1 62 ? 34.59300 -15.29700 -9.98000 1.000 27.01529 60 PHE A N 1
ATOM 1018 C CA . PHE A 1 62 ? 34.55000 -16.09300 -8.75800 1.000 28.46938 60 PHE A CA 1
ATOM 1019 C C . PHE A 1 62 ? 35.87300 -15.99400 -8.00800 1.000 35.13641 60 PHE A C 1
ATOM 1020 O O . PHE A 1 62 ? 35.89400 -15.93100 -6.77400 1.000 32.17995 60 PHE A O 1
ATOM 1037 N N . GLU A 1 63 ? 36.98500 -15.93200 -8.75600 1.000 37.85883 61 GLU A N 1
ATOM 1038 C CA . GLU A 1 63 ? 38.31600 -15.80900 -8.16000 1.000 38.93107 61 GLU A CA 1
ATOM 1039 C C . GLU A 1 63 ? 38.44100 -14.49500 -7.41700 1.000 34.63605 61 GLU A C 1
ATOM 1040 O O . GLU A 1 63 ? 38.88500 -14.44800 -6.26400 1.000 39.92471 61 GLU A O 1
ATOM 1052 N N . LYS A 1 64 ? 37.99300 -13.42000 -8.05200 1.000 34.80614 62 LYS A N 1
ATOM 1053 C CA . LYS A 1 64 ? 37.93400 -12.13500 -7.37900 1.000 36.67077 62 LYS A CA 1
ATOM 1054 C C . LYS A 1 64 ? 37.02800 -12.19900 -6.15300 1.000 41.19515 62 LYS A C 1
ATOM 1055 O O . LYS A 1 64 ? 37.34000 -11.59900 -5.11900 1.000 37.89198 62 LYS A O 1
ATOM 1074 N N . TYR A 1 65 ? 35.92100 -12.94300 -6.23400 1.000 36.42898 63 TYR A N 1
ATOM 1075 C CA . TYR A 1 65 ? 35.00200 -13.01800 -5.10200 1.000 32.86553 63 TYR A CA 1
ATOM 1076 C C . TYR A 1 65 ? 35.64900 -13.70900 -3.91900 1.000 32.21037 63 TYR A C 1
ATOM 1077 O O . TYR A 1 65 ? 35.60600 -13.20900 -2.78900 1.000 35.32872 63 TYR A O 1
ATOM 1095 N N . LEU A 1 66 ? 36.25600 -14.86800 -4.16300 1.000 31.30711 64 LEU A N 1
ATOM 1096 C CA . LEU A 1 66 ? 36.95200 -15.58000 -3.10300 1.000 34.51732 64 LEU A CA 1
ATOM 1097 C C . LEU A 1 66 ? 38.04300 -14.71800 -2.47700 1.000 42.25977 64 LEU A C 1
ATOM 1098 O O . LEU A 1 66 ? 38.25200 -14.75300 -1.25600 1.000 41.24539 64 LEU A O 1
ATOM 1114 N N . ARG A 1 67 ? 38.76000 -13.95000 -3.29800 1.000 39.97813 65 ARG A N 1
ATOM 1115 C CA . ARG A 1 67 ? 39.70200 -12.97800 -2.75500 1.000 42.30687 65 ARG A CA 1
ATOM 1116 C C . ARG A 1 67 ? 38.97100 -11.92000 -1.93700 1.000 41.21139 65 ARG A C 1
ATOM 1117 O O . ARG A 1 67 ? 39.39800 -11.57700 -0.83200 1.000 42.07158 65 ARG A O 1
ATOM 1138 N N . ASP A 1 68 ? 37.84900 -11.40500 -2.45600 1.000 36.25086 66 ASP A N 1
ATOM 1139 C CA . ASP A 1 68 ? 37.21100 -10.26400 -1.82000 1.000 38.62716 66 ASP A CA 1
ATOM 1140 C C . ASP A 1 68 ? 36.63900 -10.62400 -0.44900 1.000 46.96421 66 ASP A C 1
ATOM 1141 O O . ASP A 1 68 ? 36.53900 -9.74700 0.41300 1.000 43.34116 66 ASP A O 1
ATOM 1150 N N . VAL A 1 69 ? 36.26800 -11.88300 -0.21200 1.000 34.04434 67 VAL A N 1
ATOM 1151 C CA . VAL A 1 69 ? 35.76600 -12.28300 1.10000 1.000 42.16589 67 VAL A CA 1
ATOM 1152 C C . VAL A 1 69 ? 36.85700 -12.93200 1.94500 1.000 39.53456 67 VAL A C 1
ATOM 1153 O O . VAL A 1 69 ? 36.56300 -13.49300 2.99800 1.000 36.81241 67 VAL A O 1
ATOM 1166 N N . ASN A 1 70 ? 38.11500 -12.87300 1.49300 1.000 38.291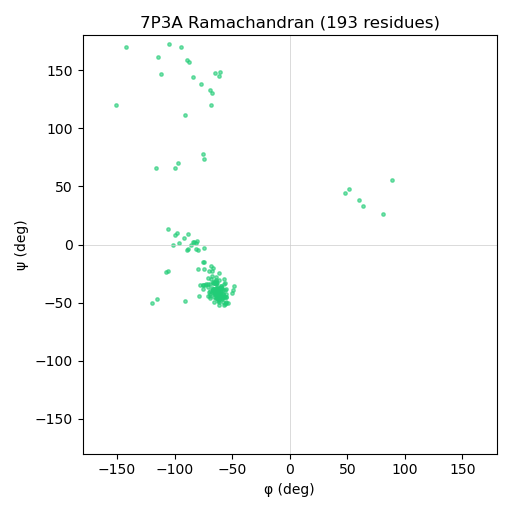42 68 ASN A N 1
ATOM 1167 C CA . ASN A 1 70 ? 39.24600 -13.43800 2.22400 1.000 39.23928 68 ASN A CA 1
ATOM 1168 C C . ASN A 1 70 ? 39.07800 -14.93700 2.42700 1.000 42.13176 68 ASN A C 1
ATOM 1169 O O . ASN A 1 70 ? 39.42100 -15.47900 3.47900 1.000 42.42660 68 ASN A O 1
ATOM 1180 N N . CYS A 1 71 ? 38.54500 -15.62000 1.42300 1.000 37.32650 69 CYS A N 1
ATOM 1181 C CA . CYS A 1 71 ? 38.48200 -17.07300 1.49100 1.000 34.86150 69 CYS A CA 1
ATOM 1182 C C . CYS A 1 71 ? 39.90100 -17.61600 1.38200 1.000 44.39816 69 CYS A C 1
ATOM 1183 O O . CYS A 1 71 ? 40.65000 -17.16100 0.50400 1.000 50.85803 69 CYS A O 1
ATOM 1191 N N . PRO A 1 72 ? 40.32100 -18.54800 2.23000 1.000 49.60626 70 PRO A N 1
ATOM 1192 C CA . PRO A 1 72 ? 41.69800 -19.06000 2.17100 1.000 50.36553 70 PRO A CA 1
ATOM 1193 C C . PRO A 1 72 ? 41.95000 -20.11400 1.09900 1.000 54.81122 70 PRO A C 1
ATOM 1194 O O . PRO A 1 72 ? 43.06800 -20.63700 1.01800 1.000 59.66482 70 PRO A O 1
ATOM 1205 N N . PHE A 1 73 ? 40.95900 -20.44300 0.28200 1.000 52.12101 71 PHE A N 1
ATOM 1206 C CA . PHE A 1 73 ? 41.10500 -21.43100 -0.77400 1.000 49.20826 71 PHE A CA 1
ATOM 1207 C C . PHE A 1 73 ? 40.96300 -20.76000 -2.13500 1.000 52.32412 71 PHE A C 1
ATOM 1208 O O . PHE A 1 73 ? 40.47600 -19.63000 -2.25300 1.000 52.33765 71 PHE A O 1
ATOM 1225 N N . LYS A 1 74 ? 41.44400 -21.42600 -3.16100 1.000 54.34586 72 LYS A N 1
ATOM 1226 C CA . LYS A 1 74 ? 41.32700 -20.89500 -4.49900 1.000 55.87491 72 LYS A CA 1
ATOM 1227 C C . LYS A 1 74 ? 40.25000 -21.67100 -5.22900 1.000 45.70135 72 LYS A C 1
ATOM 1228 O O . LYS A 1 74 ? 39.81800 -22.70400 -4.78100 1.000 47.40732 72 LYS A O 1
ATOM 1247 N N . ILE A 1 75 ? 39.90100 -21.23400 -6.42100 1.000 45.96535 73 ILE A N 1
ATOM 1248 C CA . ILE A 1 75 ? 38.86100 -21.87800 -7.20900 1.000 46.71376 73 ILE A CA 1
ATOM 1249 C C . ILE A 1 75 ? 39.14900 -23.32300 -7.51700 1.000 48.81898 73 ILE A C 1
ATOM 1250 O O . ILE A 1 75 ? 38.24700 -24.11700 -7.59500 1.000 48.11543 73 ILE A O 1
ATOM 1266 N N . GLN A 1 76 ? 40.40200 -23.64600 -7.77500 1.000 52.62947 74 GLN A N 1
ATOM 1267 C CA . GLN A 1 76 ? 40.80200 -25.00500 -8.04500 1.000 56.77340 74 GLN A CA 1
ATOM 1268 C C . GLN A 1 76 ? 40.42300 -25.92500 -6.89200 1.000 54.74929 74 GLN A C 1
ATOM 1269 O O . GLN A 1 76 ? 40.19200 -27.09500 -7.10200 1.000 57.12507 74 GLN A O 1
ATOM 1283 N N . ASP A 1 77 ? 40.38000 -25.42100 -5.66900 1.000 50.55941 75 ASP A N 1
ATOM 1284 C CA . ASP A 1 77 ? 39.91800 -26.23400 -4.55800 1.000 57.93555 75 ASP A CA 1
ATOM 1285 C C . ASP A 1 77 ? 38.44900 -25.95100 -4.29200 1.000 52.25398 75 ASP A C 1
ATOM 1286 O O . ASP A 1 77 ? 38.09100 -25.40200 -3.27200 1.000 47.91188 75 ASP A O 1
ATOM 1295 N N . ARG A 1 78 ? 37.59700 -26.37600 -5.19700 1.000 49.45824 76 ARG A N 1
ATOM 1296 C CA . ARG A 1 78 ? 36.18600 -26.07900 -5.10400 1.000 50.28316 76 ARG A CA 1
ATOM 1297 C C . ARG A 1 78 ? 35.43400 -26.62700 -3.90000 1.000 43.56317 76 ARG A C 1
ATOM 1298 O O . ARG A 1 78 ? 34.63100 -25.94200 -3.31000 1.000 39.59528 76 ARG A O 1
ATOM 1319 N N . GLN A 1 79 ? 35.68700 -27.85600 -3.53400 1.000 48.35197 77 GLN A N 1
ATOM 1320 C CA . GLN A 1 79 ? 34.97700 -28.42100 -2.41600 1.000 47.27790 77 GLN A CA 1
ATOM 1321 C C . GLN A 1 79 ? 35.27800 -27.66300 -1.14300 1.000 47.20220 77 GLN A C 1
ATOM 1322 O O . GLN A 1 79 ? 34.38700 -27.40500 -0.36700 1.000 41.75353 77 GLN A O 1
ATOM 1336 N N . GLU A 1 80 ? 36.54300 -27.32900 -0.94500 1.000 42.92487 78 GLU A N 1
ATOM 1337 C CA . GLU A 1 80 ? 36.97100 -26.59100 0.23400 1.000 48.69339 78 GLU A CA 1
ATOM 1338 C C . GLU A 1 80 ? 36.42900 -25.17000 0.23400 1.000 45.76366 78 GLU A C 1
ATOM 1339 O O . GLU A 1 80 ? 36.12100 -24.62500 1.30400 1.000 37.55256 78 GLU A O 1
ATOM 1351 N N . ALA A 1 81 ? 36.37200 -24.53100 -0.94700 1.000 38.10864 79 ALA A N 1
ATOM 1352 C CA . ALA A 1 81 ? 35.81500 -23.18200 -1.03100 1.000 36.99767 79 ALA A CA 1
ATOM 1353 C C . ALA A 1 81 ? 34.34600 -23.18000 -0.64100 1.000 34.27196 79 ALA A C 1
ATOM 1354 O O . ALA A 1 81 ? 33.89100 -22.30800 0.10500 1.000 33.57188 79 ALA A O 1
ATOM 1361 N N . ILE A 1 82 ? 33.59300 -24.16500 -1.13100 1.000 33.35187 80 ILE A N 1
ATOM 1362 C CA . ILE A 1 82 ? 32.16800 -24.23200 -0.83300 1.000 32.33769 80 ILE A CA 1
ATOM 1363 C C . ILE A 1 82 ? 31.94900 -24.38600 0.67000 1.000 32.69925 80 ILE A C 1
ATOM 1364 O O . ILE A 1 82 ? 31.16100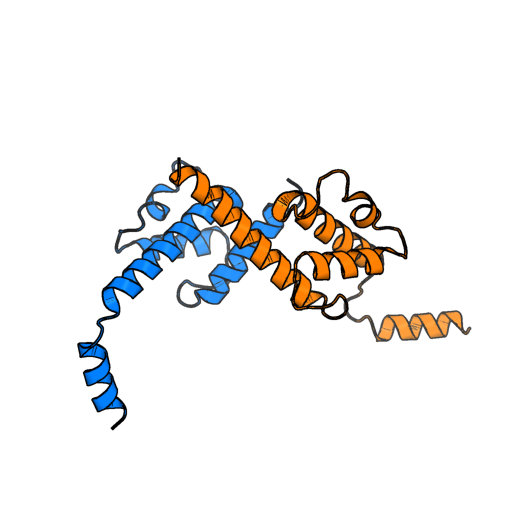 -23.65500 1.27700 1.000 27.92775 80 ILE A O 1
ATOM 1380 N N . ASP A 1 83 ? 32.61500 -25.37200 1.27500 1.000 33.00456 81 ASP A N 1
ATOM 1381 C CA . ASP A 1 83 ? 32.51100 -25.58600 2.71200 1.000 34.73858 81 ASP A CA 1
ATOM 1382 C C . ASP A 1 83 ? 32.87600 -24.33000 3.48800 1.000 32.76569 81 ASP A C 1
ATOM 1383 O O . ASP A 1 83 ? 32.19300 -23.97400 4.45800 1.000 32.96443 81 ASP A O 1
ATOM 1392 N N . TRP A 1 84 ? 33.94000 -23.63700 3.06800 1.000 28.29827 82 TRP A N 1
ATOM 1393 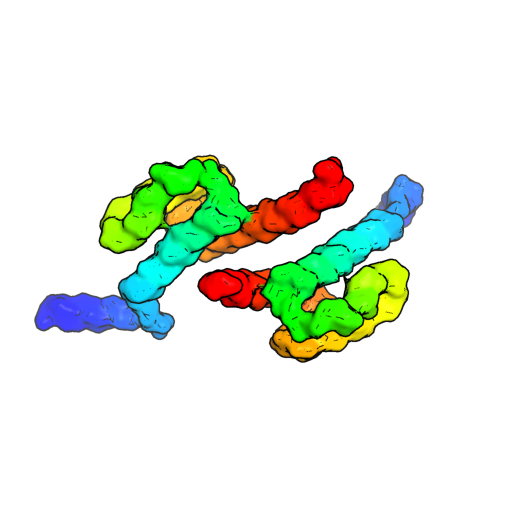C CA . TRP A 1 84 ? 34.36400 -22.43600 3.77900 1.000 35.72125 82 TRP A CA 1
ATOM 1394 C C . TRP A 1 84 ? 33.31200 -21.33600 3.66000 1.000 32.95238 82 TRP A C 1
ATOM 1395 O O . TRP A 1 84 ? 32.99300 -20.65500 4.64700 1.000 29.57501 82 TRP A O 1
ATOM 1416 N N . LEU A 1 85 ? 32.75100 -21.16900 2.46500 1.000 29.66053 83 LEU A N 1
ATOM 1417 C CA . LEU A 1 85 ? 31.74400 -20.13000 2.25200 1.000 28.02056 83 LEU A CA 1
ATOM 1418 C C . LEU A 1 85 ? 30.47100 -20.42700 3.03000 1.000 26.85313 83 LEU A C 1
ATOM 1419 O O . LEU A 1 85 ? 29.82300 -19.50900 3.56000 1.000 26.37495 83 LEU A O 1
ATOM 1435 N N . LEU A 1 86 ? 30.07700 -21.70500 3.08000 1.000 25.65041 84 LEU A N 1
ATOM 1436 C CA . LEU A 1 86 ? 28.95300 -22.10200 3.91800 1.000 27.26864 84 LEU A CA 1
ATOM 1437 C C . LEU A 1 86 ? 29.22800 -21.81100 5.39400 1.000 26.25008 84 LEU A C 1
ATOM 1438 O O . LEU A 1 86 ? 28.35400 -21.30900 6.10600 1.000 24.49474 84 LEU A O 1
ATOM 1454 N N . GLY A 1 87 ? 30.42200 -22.15000 5.87800 1.000 27.43077 85 GLY A N 1
ATOM 1455 C CA . GLY A 1 87 ? 30.78000 -21.80200 7.24100 1.000 31.43566 85 GLY A CA 1
ATOM 1456 C C . GLY A 1 87 ? 30.69500 -20.31300 7.50800 1.000 30.04223 85 GLY A C 1
ATOM 1457 O O . GLY A 1 87 ? 30.18700 -19.89200 8.55200 1.000 31.74177 85 GLY A O 1
ATOM 1461 N N . LEU A 1 88 ? 31.22200 -19.49900 6.58600 1.000 28.26799 86 LEU A N 1
ATOM 1462 C CA . LEU A 1 88 ? 31.08700 -18.04800 6.69600 1.000 25.41907 86 LEU A CA 1
ATOM 1463 C C . LEU A 1 88 ? 29.62500 -17.62600 6.70500 1.000 25.45475 86 LEU A C 1
ATOM 1464 O O . LEU A 1 88 ? 29.21500 -16.81500 7.54400 1.000 27.64860 86 LEU A O 1
ATOM 1480 N N . ALA A 1 89 ? 28.81900 -18.17700 5.78800 1.000 24.96156 87 ALA A N 1
ATOM 1481 C CA . ALA A 1 89 ? 27.39200 -17.85500 5.76100 1.000 23.47790 87 ALA A CA 1
ATOM 1482 C C . ALA A 1 89 ? 26.70700 -18.19600 7.08200 1.000 26.26221 87 ALA A C 1
ATOM 1483 O O . ALA A 1 89 ? 25.84200 -17.44500 7.55600 1.000 25.56678 87 ALA A O 1
ATOM 1490 N N . VAL A 1 90 ? 27.02500 -19.35700 7.65300 1.000 23.39884 88 VAL A N 1
ATOM 1491 C CA . VAL A 1 90 ? 26.38500 -19.75400 8.90700 1.000 28.11318 88 VAL A CA 1
ATOM 1492 C C . VAL A 1 90 ? 26.75900 -18.77200 10.01600 1.000 24.90651 88 VAL A C 1
ATOM 1493 O O . VAL A 1 90 ? 25.89500 -18.30200 10.76500 1.000 27.88556 88 VAL A O 1
ATOM 1506 N N . ARG A 1 91 ? 28.04100 -18.42400 10.11700 1.000 27.83862 89 ARG A N 1
ATOM 1507 C CA . ARG A 1 91 ? 28.46600 -17.51000 11.17000 1.000 31.05210 89 ARG A CA 1
ATOM 1508 C C . ARG A 1 91 ? 27.87800 -16.12700 10.97000 1.000 34.61861 89 ARG A C 1
ATOM 1509 O O . ARG A 1 91 ? 27.56200 -15.43300 11.94300 1.000 34.10123 89 ARG A O 1
ATOM 1530 N N . LEU A 1 92 ? 27.69000 -15.71700 9.71200 1.000 31.49159 90 LEU A N 1
ATOM 1531 C CA . LEU A 1 92 ? 27.06500 -14.42400 9.46900 1.000 31.89954 90 LEU A CA 1
ATOM 1532 C C . LEU A 1 92 ? 25.59300 -14.47100 9.83100 1.000 33.70796 90 LEU A C 1
ATOM 1533 O O . LEU A 1 92 ? 25.04000 -13.49900 10.34900 1.000 40.33038 90 LEU A O 1
ATOM 1549 N N . GLU A 1 93 ? 24.95700 -15.61900 9.62400 1.000 32.08014 91 GLU A N 1
ATOM 1550 C CA . GLU A 1 93 ? 23.52000 -15.70800 9.84200 1.000 34.79666 91 GLU A CA 1
ATOM 1551 C C . GLU A 1 93 ? 23.18100 -15.81800 11.32300 1.000 34.82679 91 GLU A C 1
ATOM 1552 O O . GLU A 1 93 ? 22.17000 -15.27000 11.77000 1.000 36.26283 91 GLU A O 1
ATOM 1564 N N . TYR A 1 94 ? 24.01500 -16.48600 12.09500 1.000 31.48739 92 TYR A N 1
ATOM 1565 C CA . TYR A 1 94 ? 23.70900 -16.75000 13.49700 1.000 32.19921 92 TYR A CA 1
ATOM 1566 C C . TYR A 1 94 ? 23.72400 -15.44800 14.29700 1.000 43.45869 92 TYR A C 1
ATOM 1567 O O . TYR A 1 94 ? 24.72800 -14.72900 14.31400 1.000 48.29036 92 TYR A O 1
ATOM 1585 N N . GLY A 1 95 ? 22.59200 -15.11400 14.90700 1.000 45.98676 93 GLY A N 1
ATOM 1586 C CA . GLY A 1 95 ? 22.46900 -13.83300 15.56800 1.000 62.25989 93 GLY A CA 1
ATOM 1587 C C . GLY A 1 95 ? 21.97200 -12.77600 14.60000 1.000 65.89712 93 GLY A C 1
ATOM 1588 O O . GLY A 1 95 ? 22.62100 -11.74200 14.41700 1.000 68.59200 93 GLY A O 1
ATOM 1592 N N . ASP A 1 96 ? 20.82600 -13.02700 13.96900 1.000 65.54065 94 ASP A N 1
ATOM 1593 C CA . ASP A 1 96 ? 20.28700 -12.14200 12.93000 1.000 64.94406 94 ASP A CA 1
ATOM 1594 C C . ASP A 1 96 ? 21.38900 -11.54200 12.05700 1.000 63.64901 94 ASP A C 1
ATOM 1595 O O . ASP A 1 96 ? 21.43700 -11.74600 10.84000 1.000 67.44539 94 ASP A O 1
ATOM 1604 N N . ASN B 1 2 ? 42.33200 -31.23200 48.42700 1.000 87.58590 0 ASN B N 1
ATOM 1605 C CA . ASN B 1 2 ? 42.77800 -32.65300 48.56000 1.000 90.50862 0 ASN B CA 1
ATOM 1606 C C . ASN B 1 2 ? 42.26700 -33.49100 47.38700 1.000 83.40735 0 ASN B C 1
ATOM 1607 O O . ASN B 1 2 ? 42.88200 -33.52600 46.32200 1.000 77.60582 0 ASN B O 1
ATOM 1618 N N . ALA B 1 3 ? 41.14300 -34.18200 47.58700 1.000 83.81201 1 ALA B N 1
ATOM 1619 C CA . ALA B 1 3 ? 40.55800 -34.94000 46.48700 1.000 77.05263 1 ALA B CA 1
ATOM 1620 C C . ALA B 1 3 ? 40.01900 -34.00700 45.41000 1.000 74.23025 1 ALA B C 1
ATOM 1621 O O . ALA B 1 3 ? 40.00400 -34.36400 44.22700 1.000 63.79213 1 ALA B O 1
ATOM 1628 N N . PHE B 1 4 ? 39.58300 -32.80700 45.79500 1.000 77.45656 2 PHE B N 1
ATOM 1629 C CA . PHE B 1 4 ? 39.02600 -31.88500 44.81400 1.000 68.76708 2 PHE B CA 1
ATOM 1630 C C . PHE B 1 4 ? 40.12300 -31.26000 43.97100 1.000 65.87001 2 PHE B C 1
ATOM 1631 O O . PHE B 1 4 ? 39.92500 -30.99600 42.77900 1.000 62.19249 2 PHE B O 1
ATOM 1648 N N . ARG B 1 5 ? 41.28500 -31.00400 44.57500 1.000 66.40785 3 ARG B N 1
ATOM 1649 C CA . ARG B 1 5 ? 42.37800 -30.44400 43.79900 1.000 69.38674 3 ARG B CA 1
ATOM 1650 C C . ARG B 1 5 ? 42.93800 -31.48700 42.84300 1.000 72.57741 3 ARG B C 1
ATOM 1651 O O . ARG B 1 5 ? 43.48300 -31.13500 41.79000 1.000 60.84303 3 ARG B O 1
ATOM 1672 N N . ARG B 1 6 ? 42.83900 -32.77200 43.20600 1.000 71.86864 4 ARG B N 1
ATOM 1673 C CA . ARG B 1 6 ? 43.31400 -33.81800 42.30900 1.000 74.09700 4 ARG B CA 1
ATOM 1674 C C . ARG B 1 6 ? 42.35900 -33.99000 41.13700 1.000 69.95888 4 ARG B C 1
ATOM 1675 O O . ARG B 1 6 ? 42.78900 -34.27900 40.01400 1.000 66.16681 4 ARG B O 1
ATOM 1696 N N . LYS B 1 7 ? 41.05400 -33.82000 41.38800 1.000 64.45699 5 LYS B N 1
ATOM 1697 C CA . LYS B 1 7 ? 40.07600 -33.89300 40.30900 1.000 69.45641 5 LYS B CA 1
ATOM 1698 C C . LYS B 1 7 ? 40.26600 -32.73200 39.34800 1.000 68.08705 5 LYS B C 1
ATOM 1699 O O . LYS B 1 7 ? 40.15700 -32.90100 38.12900 1.000 67.53814 5 LYS B O 1
ATOM 1718 N N . LEU B 1 8 ? 40.56300 -31.56300 39.88300 1.000 68.62642 6 LEU B N 1
ATOM 1719 C CA . LEU B 1 8 ? 40.77500 -30.39300 39.05200 1.000 70.33043 6 LEU B CA 1
ATOM 1720 C C . LEU B 1 8 ? 41.97200 -30.58500 38.12900 1.000 72.10150 6 LEU B C 1
ATOM 1721 O O . LEU B 1 8 ? 41.93500 -30.22100 36.97200 1.000 74.15371 6 LEU B O 1
ATOM 1737 N N . THR B 1 9 ? 43.05100 -31.13900 38.65700 1.000 70.81401 7 THR B N 1
ATOM 1738 C CA . THR B 1 9 ? 44.23800 -31.35500 37.85500 1.000 72.80817 7 THR B CA 1
ATOM 1739 C C . THR B 1 9 ? 43.94300 -32.35100 36.73900 1.000 68.49064 7 THR B C 1
ATOM 1740 O O . THR B 1 9 ? 44.37200 -32.17300 35.62500 1.000 63.14185 7 THR B O 1
ATOM 1751 N N . ALA B 1 10 ? 43.19600 -33.39300 37.05100 1.000 67.63930 8 ALA B N 1
ATOM 1752 C CA . ALA B 1 10 ? 42.82600 -34.38500 36.06000 1.000 69.55872 8 ALA B CA 1
ATOM 1753 C C . ALA B 1 10 ? 41.95000 -33.79400 34.96600 1.000 74.80244 8 ALA B C 1
ATOM 1754 O O . ALA B 1 10 ? 42.12600 -34.08400 33.79100 1.000 73.75737 8 ALA B O 1
ATOM 1761 N N . LEU B 1 11 ? 40.99400 -32.97000 35.36400 1.000 74.73989 9 LEU B N 1
ATOM 1762 C CA . LEU B 1 11 ? 40.08500 -32.35000 34.41700 1.000 79.04440 9 LEU B CA 1
ATOM 1763 C C . LEU B 1 11 ? 40.82600 -31.42800 33.48200 1.000 78.18637 9 LEU B C 1
ATOM 1764 O O . LEU B 1 11 ? 40.55400 -31.39300 32.28900 1.000 71.29602 9 LEU B O 1
ATOM 1780 N N . ASP B 1 12 ? 41.76100 -30.67700 34.04000 1.000 74.99173 10 ASP B N 1
ATOM 1781 C CA . ASP B 1 12 ? 42.55700 -29.76300 33.25300 1.000 78.28434 10 ASP B CA 1
ATOM 1782 C C . ASP B 1 12 ? 43.42600 -30.49100 32.24500 1.000 80.18562 10 ASP B C 1
ATOM 1783 O O . ASP B 1 12 ? 43.59000 -30.02700 31.14100 1.000 81.34156 10 ASP B O 1
ATOM 1792 N N . TYR B 1 13 ? 43.97300 -31.63400 32.64700 1.000 82.07194 11 TYR B N 1
ATOM 1793 C CA . TYR B 1 13 ? 44.84200 -32.45200 31.80800 1.000 79.58304 11 TYR B CA 1
ATOM 1794 C C . TYR B 1 13 ? 44.16500 -32.99000 30.55600 1.000 84.47545 11 TYR B C 1
ATOM 1795 O O . TYR B 1 13 ? 44.74000 -33.00300 29.47900 1.000 81.96697 11 TYR B O 1
ATOM 1813 N N . HIS B 1 14 ? 42.89900 -33.37900 30.68800 1.000 83.00492 12 HIS B N 1
ATOM 1814 C CA . HIS B 1 14 ? 42.11700 -33.91100 29.57600 1.000 80.08477 12 HIS B CA 1
ATOM 1815 C C . HIS B 1 14 ? 41.37600 -32.86400 28.75200 1.000 78.18444 12 HIS B C 1
ATOM 1816 O O . HIS B 1 14 ? 40.75900 -33.19400 27.76300 1.000 78.06355 12 HIS B O 1
ATOM 1830 N N . ASN B 1 15 ? 41.44400 -31.61000 29.15800 1.000 76.67667 13 ASN B N 1
ATOM 1831 C CA . ASN B 1 15 ? 40.71800 -30.51500 28.51000 1.000 78.82839 13 ASN B CA 1
ATOM 1832 C C . ASN B 1 15 ? 41.74300 -29.54700 27.92600 1.000 71.24154 13 ASN B C 1
ATOM 1833 O O . ASN B 1 15 ? 41.84600 -28.39500 28.37200 1.000 68.05069 13 ASN B O 1
ATOM 1844 N N . PRO B 1 16 ? 42.52400 -29.98100 26.92500 1.000 66.42944 14 PRO B N 1
ATOM 1845 C CA . PRO B 1 16 ? 43.60700 -29.11900 26.42000 1.000 63.63316 14 PRO B CA 1
ATOM 1846 C C . PRO B 1 16 ? 43.10200 -27.86400 25.72500 1.000 61.49619 14 PRO B C 1
ATOM 1847 O O . PRO B 1 16 ? 43.77300 -26.82700 25.79400 1.000 60.80743 14 PRO B O 1
ATOM 1858 N N . ALA B 1 17 ? 41.94400 -27.92400 25.06000 1.000 60.19569 15 ALA B N 1
ATOM 1859 C CA . ALA B 1 17 ? 41.37200 -26.77100 24.37600 1.000 55.84241 15 ALA B CA 1
ATOM 1860 C C . ALA B 1 17 ? 40.75200 -25.75500 25.33200 1.000 59.63990 15 ALA B C 1
ATOM 1861 O O . ALA B 1 17 ? 40.50200 -24.61500 24.92100 1.000 58.52025 15 ALA B O 1
ATOM 1868 N N . GLY B 1 18 ? 40.52000 -26.12600 26.59100 1.000 60.17798 16 GLY B N 1
ATOM 1869 C CA . GLY B 1 18 ? 39.91400 -25.20700 27.53200 1.000 60.46489 16 GLY B CA 1
ATOM 1870 C C . GLY B 1 18 ? 38.40500 -25.09400 27.43000 1.000 59.05483 16 GLY B C 1
ATOM 1871 O O . GLY B 1 18 ? 37.84900 -24.05200 27.79700 1.000 53.96331 16 GLY B O 1
ATOM 1875 N N . PHE B 1 19 ? 37.71800 -26.13600 26.94000 1.000 56.35223 17 PHE B N 1
ATOM 1876 C CA . PHE B 1 19 ? 36.25900 -26.08800 26.83000 1.000 54.18715 17 PHE B CA 1
ATOM 1877 C C . PHE B 1 19 ? 35.64000 -25.90400 28.21200 1.000 53.42172 17 PHE B C 1
ATOM 1878 O O . PHE B 1 19 ? 36.16300 -26.38800 29.21700 1.000 47.92497 17 PHE B O 1
ATOM 1895 N N . ASN B 1 20 ? 34.50000 -25.21900 28.26400 1.000 45.98941 18 ASN B N 1
ATOM 1896 C CA . ASN B 1 20 ? 33.85600 -24.94700 29.54300 1.000 43.78155 18 ASN B CA 1
ATOM 1897 C C . ASN B 1 20 ? 32.33600 -25.04900 29.42700 1.000 39.61590 18 ASN B C 1
ATOM 1898 O O . ASN B 1 20 ? 31.77300 -25.12000 28.33000 1.000 37.74617 18 ASN B O 1
ATOM 1909 N N . CYS B 1 21 ? 31.67500 -25.03000 30.59300 1.000 36.09869 19 CYS B N 1
ATOM 1910 C CA . CYS B 1 21 ? 30.21600 -25.03400 30.64900 1.000 33.76705 19 CYS B CA 1
ATOM 1911 C C . CYS B 1 21 ? 29.59400 -24.00300 29.72000 1.000 34.60842 19 CYS B C 1
ATOM 1912 O O . CYS B 1 21 ? 28.54200 -24.26600 29.12800 1.000 30.31320 19 CYS B O 1
ATOM 1919 N N . LYS B 1 22 ? 30.22200 -22.83900 29.55400 1.000 37.48493 20 LYS B N 1
ATOM 1920 C CA . LYS B 1 22 ? 29.67500 -21.84600 28.63200 1.000 38.60786 20 LYS B CA 1
ATOM 1921 C C . LYS B 1 22 ? 29.59900 -22.39600 27.21400 1.000 38.94691 20 LYS B C 1
ATOM 1922 O O . LYS B 1 22 ? 28.65200 -22.09700 26.47600 1.000 35.39549 20 LYS B O 1
ATOM 1941 N N . ASP B 1 23 ? 30.60000 -23.18500 26.81000 1.000 34.00875 21 ASP B N 1
ATOM 1942 C CA . ASP B 1 23 ? 30.58600 -23.77400 25.47300 1.000 38.55397 21 ASP B CA 1
ATOM 1943 C C . ASP B 1 23 ? 29.43000 -24.75500 25.31100 1.000 35.67564 21 ASP B C 1
ATOM 1944 O O . ASP B 1 23 ? 28.81300 -24.82700 24.24400 1.000 30.17599 21 ASP B O 1
ATOM 1953 N N . GLU B 1 24 ? 29.18000 -25.56600 26.34300 1.000 34.87524 22 GLU B N 1
ATOM 1954 C CA . GLU B 1 24 ? 28.02700 -26.45300 26.35400 1.000 30.80509 22 GLU B CA 1
ATOM 1955 C C . GLU B 1 24 ? 26.75500 -25.68200 26.08500 1.000 30.88109 22 GLU B C 1
ATOM 1956 O O . GLU B 1 24 ? 25.94800 -26.06000 25.22700 1.000 27.48463 22 GLU B O 1
ATOM 1968 N N . THR B 1 25 ? 26.56300 -24.58200 26.82700 1.000 27.75966 23 THR B N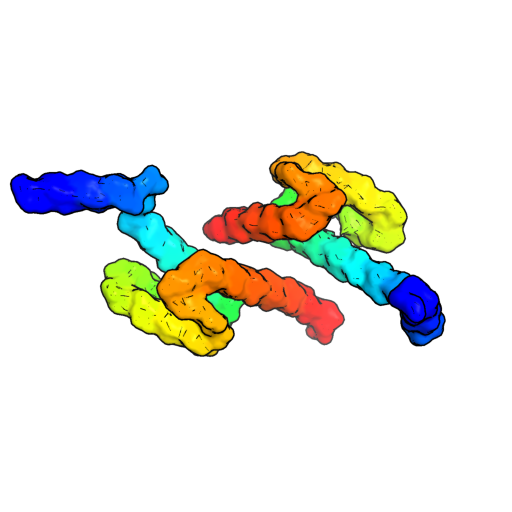 1
ATOM 1969 C CA . THR B 1 25 ? 25.37700 -23.74800 26.66800 1.000 30.51154 23 THR B CA 1
ATOM 1970 C C . THR B 1 25 ? 25.29000 -23.17900 25.25000 1.000 32.48081 23 THR B C 1
ATOM 1971 O O . THR B 1 25 ? 24.21700 -23.17100 24.63800 1.000 30.27776 23 THR B O 1
ATOM 1982 N N . GLU B 1 26 ? 26.41600 -22.70000 24.71700 1.000 32.67135 24 GLU B N 1
ATOM 1983 C CA . GLU B 1 26 ? 26.43800 -22.16300 23.36300 1.000 34.96180 24 GLU B CA 1
ATOM 1984 C C . GLU B 1 26 ? 26.07000 -23.23500 22.34300 1.000 29.99701 24 GLU B C 1
ATOM 1985 O O . GLU B 1 26 ? 25.30700 -22.98200 21.40900 1.000 29.01616 24 GLU B O 1
ATOM 1997 N N . PHE B 1 27 ? 26.61300 -24.43800 22.50300 1.000 26.61776 25 PHE B N 1
ATOM 1998 C CA . PHE B 1 27 ? 26.22300 -25.53100 21.63400 1.000 26.39391 25 PHE B CA 1
ATOM 1999 C C . PHE B 1 27 ? 24.71300 -25.74900 21.65900 1.000 30.26282 25 PHE B C 1
ATOM 2000 O O . PHE B 1 27 ? 24.07700 -25.85700 20.60600 1.000 22.86000 25 PHE B O 1
ATOM 2017 N N . ARG B 1 28 ? 24.12200 -25.85000 22.85600 1.000 25.26150 26 ARG B N 1
ATOM 2018 C CA . ARG B 1 28 ? 22.67900 -26.06400 22.94000 1.000 25.32293 26 ARG B CA 1
ATOM 2019 C C . ARG B 1 28 ? 21.90600 -24.90900 22.30600 1.000 23.99902 26 ARG B C 1
ATOM 2020 O O . ARG B 1 28 ? 20.99500 -25.14000 21.50100 1.000 24.63671 26 ARG B O 1
ATOM 2041 N N . ASN B 1 29 ? 22.29100 -23.66300 22.60400 1.000 24.44741 27 ASN B N 1
ATOM 2042 C CA . ASN B 1 29 ? 21.62900 -22.52100 21.97500 1.000 28.35415 27 ASN B CA 1
ATOM 2043 C C . ASN B 1 29 ? 21.71600 -22.58900 20.45400 1.000 27.60979 27 ASN B C 1
ATOM 2044 O O . ASN B 1 29 ? 20.81200 -22.13000 19.74500 1.000 26.24006 27 ASN B O 1
ATOM 2055 N N . PHE B 1 30 ? 22.81700 -23.12200 19.93600 1.000 26.44569 28 PHE B N 1
ATOM 2056 C CA . PHE B 1 30 ? 22.97000 -23.21000 18.48900 1.000 27.73344 28 PHE B CA 1
ATOM 2057 C C . PHE B 1 30 ? 22.00900 -24.23100 17.91200 1.000 25.16023 28 PHE B C 1
ATOM 2058 O O . PHE B 1 30 ? 21.42800 -24.00600 16.84700 1.000 25.92227 28 PHE B O 1
ATOM 2075 N N . ILE B 1 31 ? 21.87100 -25.38300 18.58200 1.000 24.95216 29 ILE B N 1
ATOM 2076 C CA . ILE B 1 31 ? 20.89700 -26.39300 18.16100 1.000 22.84224 29 ILE B CA 1
ATOM 2077 C C . ILE B 1 31 ? 19.49600 -25.79500 18.19700 1.000 26.58691 29 ILE B C 1
ATOM 2078 O O . ILE B 1 31 ? 18.67200 -26.02600 17.29900 1.000 22.02349 29 ILE B O 1
ATOM 2094 N N . VAL B 1 32 ? 19.21600 -24.99700 19.23400 1.000 24.67693 30 VAL B N 1
ATOM 2095 C CA . VAL B 1 32 ? 17.89700 -24.39600 19.39400 1.000 24.77680 30 VAL B CA 1
ATOM 2096 C C . VAL B 1 32 ? 17.61500 -23.46300 18.23500 1.000 25.85393 30 VAL B C 1
ATOM 2097 O O . VAL B 1 32 ? 16.53400 -23.49300 17.63400 1.000 25.62598 30 VAL B O 1
ATOM 2110 N N . TRP B 1 33 ? 18.60800 -22.63500 17.89400 1.000 28.08161 31 TRP B N 1
ATOM 2111 C CA . TRP B 1 33 ? 18.48400 -21.71200 16.76800 1.000 28.74893 31 TRP B CA 1
ATOM 2112 C C . TRP B 1 33 ? 18.30100 -22.45500 15.45000 1.000 25.77606 31 TRP B C 1
ATOM 2113 O O . TRP B 1 33 ? 17.47200 -22.06600 14.62300 1.000 27.49946 31 TRP B O 1
ATOM 2134 N N . LEU B 1 34 ? 19.04800 -23.53500 15.23200 1.000 24.91548 32 LEU B N 1
ATOM 2135 C CA . LEU B 1 34 ? 18.84100 -24.30200 14.01400 1.000 27.78587 32 LEU B CA 1
ATOM 2136 C C . LEU B 1 34 ? 17.39000 -24.76100 13.89700 1.000 26.79284 32 LEU B C 1
ATOM 2137 O O . LEU B 1 34 ? 16.76500 -24.61400 12.84100 1.000 25.47917 32 LEU B O 1
ATOM 2153 N N . GLU B 1 35 ? 16.88700 -25.38200 14.93800 1.000 21.39560 33 GLU B N 1
ATOM 2154 C CA . GLU B 1 35 ? 15.53200 -25.86200 14.91500 1.000 23.28613 33 GLU B CA 1
ATOM 2155 C C . GLU B 1 35 ? 14.56300 -24.69800 14.79200 1.000 28.33151 33 GLU B C 1
ATOM 2156 O O . GLU B 1 35 ? 13.65400 -24.76600 14.06300 1.000 28.80963 33 GLU B O 1
ATOM 2168 N N . ASP B 1 36 ? 14.77500 -23.61400 15.50100 1.000 28.94106 34 ASP B N 1
ATOM 2169 C CA . ASP B 1 36 ? 13.86400 -22.49300 15.41200 1.000 28.30409 34 ASP B CA 1
ATOM 2170 C C . ASP B 1 36 ? 13.75400 -21.78200 14.09300 1.000 30.21090 34 ASP B C 1
ATOM 2171 O O . ASP B 1 36 ? 12.69100 -21.46500 13.64800 1.000 30.22863 34 ASP B O 1
ATOM 2180 N N . GLN B 1 37 ? 14.88500 -21.55400 13.48000 1.000 28.35944 35 GLN B N 1
ATOM 2181 C CA . GLN B 1 37 ? 14.93600 -20.78100 12.28800 1.000 32.74272 35 GLN B CA 1
ATOM 2182 C C . GLN B 1 37 ? 15.19700 -21.49400 10.98900 1.000 31.18038 35 GLN B C 1
ATOM 2183 O O . GLN B 1 37 ? 14.80500 -21.02100 9.95400 1.000 30.27474 35 GLN B O 1
ATOM 2197 N N . LYS B 1 38 ? 15.81900 -22.64600 11.04400 1.000 25.95826 36 LYS B N 1
ATOM 2198 C CA . LYS B 1 38 ? 16.25100 -23.29000 9.81600 1.000 24.09012 36 LYS B CA 1
ATOM 2199 C C . LYS B 1 38 ? 15.56000 -24.61600 9.53300 1.000 27.39062 36 LYS B C 1
ATOM 2200 O O . LYS B 1 38 ? 15.14600 -24.84400 8.40000 1.000 28.08648 36 LYS B O 1
ATOM 2219 N N . ILE B 1 39 ? 15.45600 -25.52200 10.50300 1.000 21.33192 37 ILE B N 1
ATOM 2220 C CA . ILE B 1 39 ? 14.86900 -26.84000 10.27100 1.000 22.02275 37 ILE B CA 1
ATOM 2221 C C . ILE B 1 39 ? 13.37500 -26.84500 10.55100 1.000 26.71519 37 ILE B C 1
ATOM 2222 O O . ILE B 1 39 ? 12.58300 -27.32400 9.73600 1.000 24.82123 37 ILE B O 1
ATOM 2238 N N . ARG B 1 40 ? 12.98200 -26.31000 11.70800 1.000 27.46928 38 ARG B N 1
ATOM 2239 C CA . ARG B 1 40 ? 11.57200 -26.13300 12.09000 1.000 29.28947 38 ARG B CA 1
ATOM 2240 C C . ARG B 1 40 ? 10.76700 -27.42800 11.92700 1.000 25.63806 38 ARG B C 1
ATOM 2241 O O . ARG B 1 40 ? 9.66700 -27.45500 11.37700 1.000 27.67928 38 ARG B O 1
ATOM 2262 N N . HIS B 1 41 ? 11.32800 -28.51800 12.44900 1.000 23.92348 39 HIS B N 1
ATOM 2263 C CA . HIS B 1 41 ? 10.65000 -29.80100 12.41700 1.000 26.80667 39 HIS B CA 1
ATOM 2264 C C . HIS B 1 41 ? 9.45800 -29.81100 13.35500 1.000 28.07924 39 HIS B C 1
ATOM 2265 O O . HIS B 1 41 ? 8.42100 -30.38700 13.03300 1.000 28.49251 39 HIS B O 1
ATOM 2279 N N . TYR B 1 42 ? 9.61300 -29.22600 14.53700 1.000 26.54450 40 TYR B N 1
ATOM 2280 C CA . TYR B 1 42 ? 8.54000 -29.15100 15.51500 1.000 29.68628 40 TYR B CA 1
ATOM 2281 C C . TYR B 1 42 ? 7.70800 -27.90400 15.25400 1.000 30.04165 40 TYR B C 1
ATOM 2282 O O . TYR B 1 42 ? 8.18400 -26.92300 14.66600 1.000 28.52337 40 TYR B O 1
ATOM 2300 N N . LYS B 1 43 ? 6.46200 -27.94500 15.71900 1.000 35.96276 41 LYS B N 1
ATOM 2301 C CA . LYS B 1 43 ? 5.66900 -26.73700 15.85200 1.000 34.87055 41 LYS B CA 1
ATOM 2302 C C . LYS B 1 43 ? 6.30200 -25.82800 16.89600 1.000 39.12669 41 LYS B C 1
ATOM 2303 O O . LYS B 1 43 ? 6.92100 -26.28300 17.86600 1.000 33.36531 41 LYS B O 1
ATOM 2322 N N . ILE B 1 44 ? 6.15600 -24.52300 16.68000 1.000 38.39641 42 ILE B N 1
ATOM 2323 C CA . ILE B 1 44 ? 6.83800 -23.55700 17.53200 1.000 38.80620 42 ILE B CA 1
ATOM 2324 C C . ILE B 1 44 ? 6.48800 -23.77300 18.99600 1.000 43.88148 42 ILE B C 1
ATOM 2325 O O . ILE B 1 44 ? 7.32000 -23.54000 19.88300 1.000 43.89144 42 ILE B O 1
ATOM 2341 N N . GLU B 1 45 ? 5.26000 -24.20700 19.28000 1.000 44.60808 43 GLU B N 1
ATOM 2342 C CA . GLU B 1 45 ? 4.86100 -24.38200 20.67200 1.000 45.99721 43 GLU B CA 1
ATOM 2343 C C . GLU B 1 45 ? 5.39300 -25.67600 21.26700 1.000 42.04427 43 GLU B C 1
ATOM 2344 O O . GLU B 1 45 ? 5.17900 -25.92200 22.45600 1.000 38.04225 43 GLU B O 1
ATOM 2356 N N . ASP B 1 46 ? 6.04200 -26.51900 20.46500 1.000 35.08778 44 ASP B N 1
ATOM 2357 C CA . ASP B 1 46 ? 6.56000 -27.79400 20.92800 1.000 34.03754 44 ASP B CA 1
ATOM 2358 C C . ASP B 1 46 ? 8.07300 -27.78900 21.09300 1.000 30.22998 44 ASP B C 1
ATOM 2359 O O . ASP B 1 46 ? 8.67200 -28.85700 21.22100 1.000 29.59601 44 ASP B O 1
ATOM 2368 N N . ARG B 1 47 ? 8.70400 -26.62400 21.08100 1.000 30.17542 45 ARG B N 1
ATOM 2369 C CA . ARG B 1 47 ? 10.15400 -26.53400 21.18100 1.000 30.75553 45 ARG B CA 1
ATOM 2370 C C . ARG B 1 47 ? 10.62500 -26.18300 22.59100 1.000 31.39105 45 ARG B C 1
ATOM 2371 O O . ARG B 1 47 ? 11.82400 -25.97800 22.79600 1.000 30.17521 45 ARG B O 1
ATOM 2392 N N . GLY B 1 48 ? 9.71700 -26.16000 23.57400 1.000 32.66424 46 GLY B N 1
ATOM 2393 C CA . GLY B 1 48 ? 10.05900 -25.63000 24.88800 1.000 29.07312 46 GLY B CA 1
ATOM 2394 C C . GLY B 1 48 ? 11.11700 -26.43100 25.62300 1.000 25.57939 46 GLY B C 1
ATOM 2395 O O . GLY B 1 48 ? 11.91400 -25.86900 26.38200 1.000 28.17286 46 GLY B O 1
ATOM 2399 N N . ASN B 1 49 ? 11.13000 -27.73500 25.42600 1.000 25.13744 47 ASN B N 1
ATOM 2400 C CA . ASN B 1 49 ? 12.11500 -28.56000 26.09300 1.000 29.32319 47 ASN B CA 1
ATOM 2401 C C . ASN B 1 49 ? 13.48800 -28.41500 25.43400 1.000 29.19169 47 ASN B C 1
ATOM 2402 O O . ASN B 1 49 ? 14.50100 -28.46200 26.08600 1.000 27.24058 47 ASN B O 1
ATOM 2413 N N . LEU B 1 50 ? 13.49800 -28.24100 24.12400 1.000 26.36694 48 LEU B N 1
ATOM 2414 C CA . LEU B 1 50 ? 14.72300 -27.99400 23.39300 1.000 26.66687 48 LEU B CA 1
ATOM 2415 C C . LEU B 1 50 ? 15.28600 -26.63200 23.83800 1.000 26.02494 48 LEU B C 1
ATOM 2416 O O . LEU B 1 50 ? 16.46600 -26.48000 24.01700 1.000 22.79418 48 LEU B O 1
ATOM 2432 N N . ARG B 1 51 ? 14.40100 -25.65700 24.02100 1.000 24.44552 49 ARG B N 1
ATOM 2433 C CA . ARG B 1 51 ? 14.74300 -24.31400 24.46800 1.000 29.98242 49 ARG B CA 1
ATOM 2434 C C . ARG B 1 51 ? 15.31900 -24.23200 25.86500 1.000 27.08175 49 ARG B C 1
ATOM 2435 O O . ARG B 1 51 ? 16.10400 -23.35600 26.14600 1.000 27.58830 49 ARG B O 1
ATOM 2456 N N . ASN B 1 52 ? 14.87000 -25.09600 26.76100 1.000 25.96632 50 ASN B N 1
ATOM 2457 C CA . ASN B 1 52 ? 15.33000 -25.15400 28.15400 1.000 26.88327 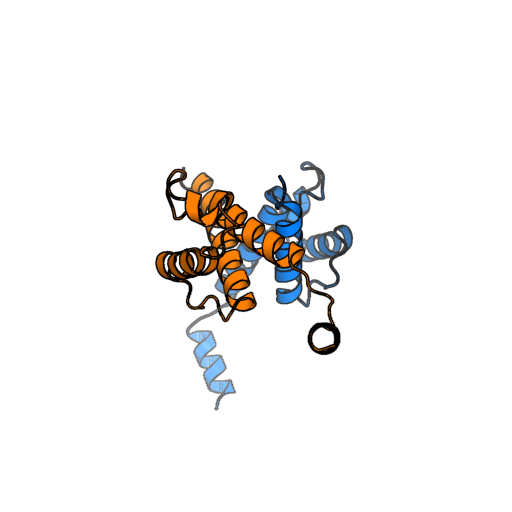50 ASN B CA 1
ATOM 2458 C C . ASN B 1 52 ? 16.73400 -25.76800 28.22900 1.000 28.48917 50 ASN B C 1
ATOM 2459 O O . ASN B 1 52 ? 16.92700 -26.86500 28.71400 1.000 26.70704 50 ASN B O 1
ATOM 2470 N N . ILE B 1 53 ? 17.71800 -24.99600 27.80800 1.000 27.21635 51 ILE B N 1
ATOM 2471 C CA . ILE B 1 53 ? 19.07600 -25.50200 27.62200 1.000 25.31751 51 ILE B CA 1
ATOM 2472 C C . ILE B 1 53 ? 19.81100 -25.72500 28.93400 1.000 28.57854 51 ILE B C 1
ATOM 2473 O O . ILE B 1 53 ? 20.79200 -26.47600 28.96800 1.000 25.62545 51 ILE B O 1
ATOM 2489 N N . HIS B 1 54 ? 19.39000 -25.07500 30.01500 1.000 29.82087 52 HIS B N 1
ATOM 2490 C CA . HIS B 1 54 ? 20.03800 -25.24000 31.30800 1.000 30.66352 52 HIS B CA 1
ATOM 2491 C C . HIS B 1 54 ? 19.55300 -26.46900 32.06600 1.000 33.85094 52 HIS B C 1
ATOM 2492 O O . HIS B 1 54 ? 20.00400 -26.69900 33.19700 1.000 34.18706 52 HIS B O 1
ATOM 2506 N N . SER B 1 55 ? 18.66400 -27.24900 31.48600 1.000 30.86222 53 SER B N 1
ATOM 2507 C CA . SER B 1 55 ? 18.19400 -28.42900 32.16400 1.000 30.18634 53 SER B CA 1
ATOM 2508 C C . SER B 1 55 ? 19.16100 -29.58100 31.93400 1.000 31.89773 53 SER B C 1
ATOM 2509 O O . SER B 1 55 ? 19.66100 -29.75900 30.86100 1.000 24.23926 53 SER B O 1
ATOM 2517 N N . SER B 1 56 ? 19.34400 -30.43500 32.93400 1.000 30.82182 54 SER B N 1
ATOM 2518 C CA . SER B 1 56 ? 20.19400 -31.61000 32.80500 1.000 30.51028 54 SER B CA 1
ATOM 2519 C C . SER B 1 56 ? 19.54900 -32.73200 31.95500 1.000 28.14991 54 SER B C 1
ATOM 2520 O O . SER B 1 56 ? 20.20700 -33.64100 31.55500 1.000 31.49398 54 SER B O 1
ATOM 2528 N N . ASP B 1 57 ? 18.24800 -32.64300 31.71800 1.000 29.49201 55 ASP B N 1
ATOM 2529 C CA . ASP B 1 57 ? 17.49500 -33.50300 30.84100 1.000 27.27998 55 ASP B CA 1
ATOM 2530 C C . ASP B 1 57 ? 17.61800 -33.10000 29.35200 1.000 25.63664 55 ASP B C 1
ATOM 2531 O O . ASP B 1 57 ? 17.12100 -33.79700 28.51800 1.000 22.84056 55 ASP B O 1
ATOM 2540 N N . TRP B 1 58 ? 18.29700 -32.00800 29.02100 1.000 25.82283 56 TRP B N 1
ATOM 2541 C CA . TRP B 1 58 ? 18.38200 -31.55600 27.63900 1.000 24.89894 56 TRP B CA 1
ATOM 2542 C C . TRP B 1 58 ? 18.93100 -32.61100 26.67900 1.000 23.18031 56 TRP B C 1
ATOM 2543 O O . TRP B 1 58 ? 18.39000 -32.75700 25.62200 1.000 24.95942 56 TRP B O 1
ATOM 2564 N N . PRO B 1 59 ? 19.93900 -33.39500 27.07800 1.000 24.77658 57 PRO B N 1
ATOM 2565 C CA . PRO B 1 59 ? 20.41400 -34.42700 26.15200 1.000 23.99870 57 PRO B CA 1
ATOM 2566 C C . PRO B 1 59 ? 19.33900 -35.44900 25.75100 1.000 27.81316 57 PRO B C 1
ATOM 2567 O O . PRO B 1 59 ? 19.37800 -35.93000 24.65000 1.000 23.99396 57 PRO B O 1
ATOM 2578 N N . LYS B 1 60 ? 18.43500 -35.81200 26.65100 1.000 25.02234 58 LYS B N 1
ATOM 2579 C CA . LYS B 1 60 ? 17.34500 -36.71800 26.32600 1.000 24.73826 58 LYS B CA 1
ATOM 2580 C C . LYS B 1 60 ? 16.45500 -36.09800 25.25400 1.000 23.43355 58 LYS B C 1
ATOM 2581 O O . LYS B 1 60 ? 15.99700 -36.78000 24.38600 1.000 24.96501 58 LYS B O 1
ATOM 2600 N N . PHE B 1 61 ? 16.19300 -34.80500 25.35800 1.000 22.48476 59 PHE B N 1
ATOM 2601 C CA . PHE B 1 61 ? 15.39300 -34.10900 24.37900 1.000 24.20217 59 PHE B CA 1
ATOM 2602 C C . PHE B 1 61 ? 16.14600 -34.00800 23.04900 1.000 24.98098 59 PHE B C 1
ATOM 2603 O O . PHE B 1 61 ? 15.57200 -34.24200 22.02000 1.000 23.09599 59 PHE B O 1
ATOM 2620 N N . PHE B 1 62 ? 17.41900 -33.63900 23.08600 1.000 24.73655 60 PHE B N 1
ATOM 2621 C CA . PHE B 1 62 ? 18.24000 -33.63200 21.86900 1.000 23.01005 60 PHE B CA 1
ATOM 2622 C C . PHE B 1 62 ? 18.27800 -35.02300 21.23200 1.000 25.12101 60 PHE B C 1
ATOM 2623 O O . PHE B 1 62 ? 18.10500 -35.15200 20.01800 1.000 24.67993 60 PHE B O 1
ATOM 2640 N N . GLU B 1 63 ? 18.45600 -36.08000 22.04300 1.000 24.37170 61 GLU B N 1
ATOM 2641 C CA . GLU B 1 63 ? 18.41200 -37.44500 21.51700 1.000 26.88380 61 GLU B CA 1
ATOM 2642 C C . GLU B 1 63 ? 17.10700 -37.71300 20.77500 1.000 26.69921 61 GLU B C 1
ATOM 2643 O O . GLU B 1 63 ? 17.11300 -38.27400 19.67400 1.000 27.63483 61 GLU B O 1
ATOM 2655 N N . LYS B 1 64 ? 15.97400 -37.30500 21.36500 1.000 26.09947 62 LYS B N 1
ATOM 2656 C CA . LYS B 1 64 ? 14.67800 -37.45400 20.70000 1.000 26.84216 62 LYS B CA 1
ATOM 2657 C C . LYS B 1 64 ? 14.60700 -36.63700 19.40500 1.000 26.20682 62 LYS B C 1
ATOM 2658 O O . LYS B 1 64 ? 13.97600 -37.05600 18.42600 1.000 24.03811 62 LYS B O 1
ATOM 2677 N N . TYR B 1 65 ? 15.18500 -35.44100 19.42000 1.000 23.98577 63 TYR B N 1
ATOM 2678 C CA . TYR B 1 65 ? 15.17500 -34.57700 18.24800 1.000 25.19157 63 TYR B CA 1
ATOM 2679 C C . TYR B 1 65 ? 15.91700 -35.21700 17.08600 1.000 23.03970 63 TYR B C 1
ATOM 2680 O O . TYR B 1 65 ? 15.41700 -35.23900 15.95700 1.000 24.71624 63 TYR B O 1
ATOM 2698 N N . LEU B 1 66 ? 17.10100 -35.78600 17.34600 1.000 22.26867 64 LEU B N 1
ATOM 2699 C CA . LEU B 1 66 ? 17.85500 -36.41000 16.26800 1.000 21.32460 64 LEU B CA 1
ATOM 2700 C C . LEU B 1 66 ? 17.11100 -37.60700 15.69500 1.000 25.68604 64 LEU B C 1
ATOM 2701 O O . LEU B 1 66 ? 17.08800 -37.80800 14.47300 1.000 26.64154 64 LEU B O 1
ATOM 2717 N N . ARG B 1 67 ? 16.46700 -38.39300 16.55300 1.000 25.47317 65 ARG B N 1
ATOM 2718 C CA . ARG B 1 67 ? 15.62100 -39.46700 16.05700 1.000 30.48268 65 ARG B CA 1
ATOM 2719 C C . ARG B 1 67 ? 14.46800 -38.92600 15.22200 1.000 29.19420 65 ARG B C 1
ATOM 2720 O O . ARG B 1 67 ? 14.19400 -39.43000 14.13000 1.000 30.70709 65 ARG B O 1
ATOM 2741 N N . ASP B 1 68 ? 13.77300 -37.89700 15.72600 1.000 28.80319 66 ASP B N 1
ATOM 2742 C CA . ASP B 1 68 ? 12.59000 -37.40100 15.03300 1.000 26.68635 66 ASP B CA 1
ATOM 2743 C C . ASP B 1 68 ? 12.91700 -36.84800 13.65300 1.000 30.89613 66 ASP B C 1
ATOM 2744 O O . ASP B 1 68 ? 12.08000 -36.91600 12.74600 1.000 29.85819 66 ASP B O 1
ATOM 2753 N N . VAL B 1 69 ? 14.10600 -36.26000 13.48600 1.000 26.84822 67 VAL B N 1
ATOM 2754 C CA . VAL B 1 69 ? 14.48400 -35.72200 12.18800 1.000 26.40044 67 VAL B CA 1
ATOM 2755 C C . VAL B 1 69 ? 15.24800 -36.73400 11.34500 1.000 26.98338 67 VAL B C 1
ATOM 2756 O O . VAL B 1 69 ? 15.77400 -36.36100 10.29000 1.000 26.04788 67 VAL B O 1
ATOM 2769 N N . ASN B 1 70 ? 15.38300 -37.97900 11.81400 1.000 29.04714 68 ASN B N 1
ATOM 2770 C CA . ASN B 1 70 ? 16.06100 -39.06800 11.10300 1.000 29.19174 68 ASN B CA 1
ATOM 2771 C C . ASN B 1 70 ? 17.54500 -38.78800 10.88000 1.000 28.35260 68 ASN B C 1
ATOM 2772 O O . ASN B 1 70 ? 18.14900 -39.22400 9.89600 1.000 25.87934 68 ASN B O 1
ATOM 2783 N N . CYS B 1 71 ? 18.15000 -38.10100 11.82200 1.000 24.62207 69 CYS B N 1
ATOM 2784 C CA . CYS B 1 71 ? 19.58100 -37.89400 11.76800 1.000 25.93282 69 CYS B CA 1
ATOM 2785 C C . CYS B 1 71 ? 20.26400 -39.23700 11.98800 1.000 28.21439 69 CYS B C 1
ATOM 2786 O O . CYS B 1 71 ? 19.92100 -39.94300 12.94300 1.000 27.70721 69 CYS B O 1
ATOM 2794 N N . PRO B 1 72 ? 21.22300 -39.62500 11.14500 1.000 27.85385 70 PRO B N 1
ATOM 2795 C CA . PRO B 1 72 ? 21.87400 -40.93500 11.32000 1.000 31.45165 70 PRO B CA 1
ATOM 2796 C C . PRO B 1 72 ? 22.85600 -40.98500 12.48200 1.000 36.35634 70 PRO B C 1
ATOM 2797 O O . PRO B 1 72 ? 23.42900 -42.05100 12.74400 1.000 29.22967 70 PRO B O 1
ATOM 2808 N N . PHE B 1 73 ? 23.08500 -39.87300 13.16400 1.000 34.04529 71 PHE B N 1
ATOM 2809 C CA . PHE B 1 73 ? 24.07100 -39.79600 14.22400 1.000 31.80468 71 PHE B CA 1
ATOM 2810 C C . PHE B 1 73 ? 23.35300 -39.60200 15.55200 1.000 33.00966 71 PHE B C 1
ATOM 2811 O O . PHE B 1 73 ? 22.28100 -38.98900 15.61800 1.000 32.53818 71 PHE B O 1
ATOM 2828 N N . LYS B 1 74 ? 23.94100 -40.16300 16.60100 1.000 34.64113 72 LYS B N 1
ATOM 2829 C CA . LYS B 1 74 ? 23.44500 -40.04100 17.95900 1.000 30.08695 72 LYS B CA 1
ATOM 2830 C C . LYS B 1 74 ? 24.14800 -38.88800 18.65900 1.000 31.26599 72 LYS B C 1
ATOM 2831 O O . LYS B 1 74 ? 25.09600 -38.30000 18.13000 1.000 28.03615 72 LYS B O 1
ATOM 2850 N N . ILE B 1 75 ? 23.64400 -38.53200 19.85000 1.000 27.83996 73 ILE B N 1
ATOM 2851 C CA . ILE B 1 75 ? 24.21100 -37.37500 20.54600 1.000 28.52998 73 ILE B CA 1
ATOM 2852 C C . ILE B 1 75 ? 25.68700 -37.58800 20.86500 1.000 31.45123 73 ILE B C 1
ATOM 2853 O O . ILE B 1 75 ? 26.43100 -36.61800 21.02600 1.000 31.05244 73 ILE B O 1
ATOM 2869 N N . GLN B 1 76 ? 26.13500 -38.85100 20.95800 1.000 33.56107 74 GLN B N 1
ATOM 2870 C CA . GLN B 1 76 ? 27.54400 -39.13300 21.22700 1.000 37.26076 74 GLN B CA 1
ATOM 2871 C C . GLN B 1 76 ? 28.42800 -38.71400 20.06200 1.000 39.89664 74 GLN B C 1
ATOM 2872 O O . GLN B 1 76 ? 29.62100 -38.44700 20.25400 1.000 35.40405 74 GLN B O 1
ATOM 2886 N N . ASP B 1 77 ? 27.85400 -38.61700 18.86000 1.000 30.94911 75 ASP B N 1
ATOM 2887 C CA . ASP B 1 77 ? 28.59200 -38.17200 17.68100 1.000 34.73921 75 ASP B CA 1
ATOM 2888 C C . ASP B 1 77 ? 28.31300 -36.69900 17.38600 1.000 34.86149 75 ASP B C 1
ATOM 2889 O O . ASP B 1 77 ? 27.76200 -36.33700 16.33700 1.000 31.09326 75 ASP B O 1
ATOM 2898 N N . ARG B 1 78 ? 28.75400 -35.83100 18.29200 1.000 33.94118 76 ARG B N 1
ATOM 2899 C CA . ARG B 1 78 ? 28.27200 -34.45100 18.26000 1.000 29.66579 76 ARG B CA 1
ATOM 2900 C C . ARG B 1 78 ? 28.64200 -33.73700 16.95800 1.000 29.05199 76 ARG B C 1
ATOM 2901 O O . ARG B 1 78 ? 27.79600 -33.08200 16.33500 1.000 27.29195 76 ARG B O 1
ATOM 2922 N N . GLN B 1 79 ? 29.91300 -33.81300 16.55800 1.000 31.03168 77 GLN B N 1
ATOM 2923 C CA . GLN B 1 79 ? 30.38100 -33.05400 15.40000 1.000 27.65162 77 GLN B CA 1
ATOM 2924 C C . GLN B 1 79 ? 29.72400 -33.53500 14.11600 1.000 24.72038 77 GLN B C 1
ATOM 2925 O O . GLN B 1 79 ? 29.42200 -32.72500 13.23600 1.000 26.35362 77 GLN B O 1
ATOM 2929 N N . GLU B 1 80 ? 29.57900 -34.85300 13.96200 1.000 26.94901 78 GLU B N 1
ATOM 2930 C CA . GLU B 1 80 ? 28.87800 -35.42400 12.82300 1.000 27.27396 78 GLU B CA 1
ATOM 2931 C C . GLU B 1 80 ? 27.42200 -34.97600 12.79500 1.000 27.83085 78 GLU B C 1
ATOM 2932 O O . GLU B 1 80 ? 26.88400 -34.65900 11.72600 1.000 26.80036 78 GLU B O 1
ATOM 2944 N N . ALA B 1 81 ? 26.76700 -34.97700 13.96100 1.000 26.92754 79 ALA B N 1
ATOM 2945 C CA . ALA B 1 81 ? 25.37000 -34.55900 14.05600 1.000 28.25328 79 ALA B CA 1
ATOM 2946 C C . ALA B 1 81 ? 25.21100 -33.11600 13.62400 1.000 24.92148 79 ALA B C 1
ATOM 2947 O O . ALA B 1 81 ? 24.30500 -32.78200 12.85400 1.000 23.47879 79 ALA B O 1
ATOM 2954 N N . ILE B 1 82 ? 26.07700 -32.23400 14.14800 1.000 24.79414 80 ILE B N 1
ATOM 2955 C CA . ILE B 1 82 ? 26.01600 -30.81800 13.79200 1.000 24.15638 80 ILE B CA 1
ATOM 2956 C C . ILE B 1 82 ? 26.16700 -30.65800 12.29200 1.000 24.04712 80 ILE B C 1
ATOM 2957 O O . ILE B 1 82 ? 25.42600 -29.91100 11.65000 1.000 23.44031 80 ILE B O 1
ATOM 2973 N N . ASP B 1 83 ? 27.19100 -31.30900 11.73200 1.000 25.08085 81 ASP B N 1
ATOM 2974 C CA . ASP B 1 83 ? 27.42400 -31.29400 10.29500 1.000 30.33984 81 ASP B CA 1
ATOM 2975 C C . ASP B 1 83 ? 26.20600 -31.77100 9.51300 1.000 27.65856 81 ASP B C 1
ATOM 2976 O O . ASP B 1 83 ? 25.83300 -31.18300 8.49300 1.000 23.82076 81 ASP B O 1
ATOM 2985 N N . TRP B 1 84 ? 25.59400 -32.86100 9.95600 1.000 26.58746 82 TRP B N 1
ATOM 2986 C CA . TRP B 1 84 ? 24.44500 -33.37700 9.23100 1.000 23.61313 82 TRP B CA 1
ATOM 2987 C C . TRP B 1 84 ? 23.25700 -32.41600 9.30900 1.000 21.07458 82 TRP B C 1
ATOM 2988 O O . TRP B 1 84 ? 22.54300 -32.23100 8.32100 1.000 21.03729 82 TRP B O 1
ATOM 3009 N N . LEU B 1 85 ? 23.05100 -31.78500 10.47200 1.000 21.03894 83 LEU B N 1
ATOM 3010 C CA . LEU B 1 85 ? 21.97200 -30.82200 10.66400 1.000 19.62772 83 LEU B CA 1
ATOM 3011 C C . LEU B 1 85 ? 22.17700 -29.55900 9.83700 1.000 22.07763 83 LEU B C 1
ATOM 3012 O O . LEU B 1 85 ? 21.21600 -28.99500 9.29300 1.000 21.06094 83 LEU B O 1
ATOM 3028 N N . LEU B 1 86 ? 23.42100 -29.09700 9.74700 1.000 22.30550 84 LEU B N 1
ATOM 3029 C CA . LEU B 1 86 ? 23.71000 -27.94500 8.90400 1.000 22.06199 84 LEU B CA 1
ATOM 3030 C C . LEU B 1 86 ? 23.46300 -28.26000 7.44100 1.000 21.52294 84 LEU B C 1
ATOM 3031 O O . LEU B 1 86 ? 22.91300 -27.43800 6.70300 1.000 21.43991 84 LEU B O 1
ATOM 3047 N N . GLY B 1 87 ? 23.87700 -29.44100 6.98900 1.000 23.27868 85 GLY B N 1
ATOM 3048 C CA . GLY B 1 87 ? 23.63200 -29.78000 5.60000 1.000 23.89577 85 GLY B CA 1
ATOM 3049 C C . GLY B 1 87 ? 22.15000 -29.78000 5.29700 1.000 22.04211 85 GLY B C 1
ATOM 3050 O O . GLY B 1 87 ? 21.70800 -29.30000 4.24200 1.000 22.27564 85 GLY B O 1
ATOM 3054 N N . LEU B 1 88 ? 21.37100 -30.34900 6.21100 1.000 19.26679 86 LEU B N 1
ATOM 3055 C CA . LEU B 1 88 ? 19.92000 -30.32700 6.09500 1.000 21.64685 86 LEU B CA 1
ATOM 3056 C C . LEU B 1 88 ? 19.39900 -28.89900 6.05200 1.000 21.32108 86 LEU B C 1
ATOM 3057 O O . LEU B 1 88 ? 18.52900 -28.57500 5.23600 1.000 21.62267 86 LEU B O 1
ATOM 3073 N N . ALA B 1 89 ? 19.89800 -28.03700 6.94500 1.000 21.23257 87 ALA B N 1
ATOM 3074 C CA . ALA B 1 89 ? 19.42800 -26.65500 6.98600 1.000 23.87696 87 ALA B CA 1
ATOM 3075 C C . ALA B 1 89 ? 19.73600 -25.93000 5.67900 1.000 24.05836 87 ALA B C 1
ATOM 3076 O O . ALA B 1 89 ? 18.87200 -25.25000 5.11500 1.000 24.41392 87 ALA B O 1
ATOM 3083 N N . VAL B 1 90 ? 20.95400 -26.09500 5.15900 1.000 23.44103 88 VAL B N 1
ATOM 3084 C CA . VAL B 1 90 ? 21.29500 -25.53800 3.84700 1.000 22.85944 88 VAL B CA 1
ATOM 3085 C C . VAL B 1 90 ? 20.35600 -26.04700 2.77200 1.000 24.01786 88 VAL B C 1
ATOM 3086 O O . VAL B 1 90 ? 19.92900 -25.28500 1.89700 1.000 25.34487 88 VAL B O 1
ATOM 3099 N N . ARG B 1 91 ? 20.08400 -27.35600 2.76600 1.000 25.16880 89 ARG B N 1
ATOM 3100 C CA . ARG B 1 91 ? 19.23400 -27.89900 1.71300 1.000 23.66352 89 ARG B CA 1
ATOM 3101 C C . ARG B 1 91 ? 17.82600 -27.34500 1.82400 1.000 25.66587 89 ARG B C 1
ATOM 3102 O O . ARG B 1 91 ? 17.19200 -27.03800 0.79900 1.000 23.98198 89 ARG B O 1
ATOM 3123 N N . LEU B 1 92 ? 17.32600 -27.18900 3.05600 1.000 23.25794 90 LEU B N 1
ATOM 3124 C CA . LEU B 1 92 ? 15.96800 -26.67700 3.22600 1.000 24.76308 90 LEU B CA 1
ATOM 3125 C C . LEU B 1 92 ? 15.89700 -25.21600 2.81700 1.000 30.11164 90 LEU B C 1
ATOM 3126 O O . LEU B 1 92 ? 14.91300 -24.77300 2.21200 1.000 29.13247 90 LEU B O 1
ATOM 3142 N N . GLU B 1 93 ? 16.93000 -24.44600 3.16400 1.000 25.73639 91 GLU B N 1
ATOM 3143 C CA . GLU B 1 93 ? 16.90600 -23.02700 2.84900 1.000 30.58609 91 GLU B CA 1
ATOM 3144 C C . GLU B 1 93 ? 17.01400 -22.79500 1.34400 1.000 30.15626 91 GLU B C 1
ATOM 3145 O O . GLU B 1 93 ? 16.29000 -21.96200 0.78500 1.000 30.98044 91 GLU B O 1
ATOM 3157 N N . TYR B 1 94 ? 17.91900 -23.51500 0.67300 1.000 29.14832 92 TYR B N 1
ATOM 3158 C CA . TYR B 1 94 ? 18.02200 -23.44000 -0.78200 1.000 26.02587 92 TYR B CA 1
ATOM 3159 C C . TYR B 1 94 ? 16.74500 -23.95400 -1.44800 1.000 30.91422 92 TYR B C 1
ATOM 3160 O O . TYR B 1 94 ? 16.33500 -23.41700 -2.47700 1.000 32.04647 92 TYR B O 1
ATOM 3178 N N . GLY B 1 95 ? 16.06600 -24.93700 -0.84300 1.000 30.56506 93 GLY B N 1
ATOM 3179 C CA . GLY B 1 95 ? 14.75600 -25.34400 -1.34000 1.000 28.09880 93 GLY B CA 1
ATOM 3180 C C . GLY B 1 95 ? 13.65800 -24.31800 -1.09000 1.000 34.90869 93 GLY B C 1
ATOM 3181 O O . GLY B 1 95 ? 12.76700 -24.13000 -1.92200 1.000 38.25553 93 GLY B O 1
ATOM 3185 N N . ASP B 1 96 ? 13.70000 -23.63900 0.05800 1.000 37.75876 94 ASP B N 1
ATOM 3186 C CA . ASP B 1 96 ? 12.76900 -22.53800 0.28100 1.000 40.99271 94 ASP B CA 1
ATOM 3187 C C . ASP B 1 96 ? 12.92700 -21.47600 -0.80200 1.000 44.41474 94 ASP B C 1
ATOM 3188 O O . ASP B 1 96 ? 11.93600 -20.95500 -1.32200 1.000 46.71691 94 ASP B O 1
ATOM 3197 N N . ASN B 1 97 ? 14.18100 -21.15600 -1.15500 1.000 44.45849 95 ASN B N 1
ATOM 3198 C CA . ASN B 1 97 ? 14.46400 -20.17900 -2.20500 1.000 43.95555 95 ASN B CA 1
ATOM 3199 C C . ASN B 1 97 ? 13.88400 -20.62600 -3.54100 1.000 53.58769 95 ASN B C 1
ATOM 3200 O O . ASN B 1 97 ? 13.39300 -19.80200 -4.32800 1.000 51.02316 95 ASN B O 1
ATOM 3211 N N . ALA B 1 98 ? 13.94100 -21.93300 -3.81600 1.000 50.01609 96 ALA B N 1
ATOM 3212 C CA . ALA B 1 98 ? 13.47800 -22.46200 -5.08700 1.000 49.54060 96 ALA B CA 1
ATOM 3213 C C . ALA B 1 98 ? 11.96200 -22.39300 -5.22200 1.000 53.61372 96 ALA B C 1
ATOM 3214 O O . ALA B 1 98 ? 11.47000 -22.38200 -6.35000 1.000 48.40175 96 ALA B O 1
ATOM 3221 N N . GLU B 1 99 ? 11.20700 -22.33200 -4.11300 1.000 52.66956 97 GLU B N 1
ATOM 3222 C CA . GLU B 1 99 ? 9.75000 -22.26300 -4.22100 1.000 58.54702 97 GLU B CA 1
ATOM 3223 C C . GLU B 1 99 ? 9.27100 -20.95500 -4.85800 1.000 60.91997 97 GLU B C 1
ATOM 3224 O O . GLU B 1 99 ? 8.14100 -20.90300 -5.36200 1.000 62.25035 97 GLU B O 1
ATOM 3236 N N . LYS B 1 100 ? 10.10200 -19.90400 -4.85800 1.000 58.96138 98 LYS B N 1
ATOM 3237 C CA . LYS B 1 100 ? 9.73800 -18.67400 -5.56600 1.000 66.48133 98 LYS B CA 1
ATOM 3238 C C . LYS B 1 100 ? 9.62800 -18.90900 -7.07400 1.000 63.61664 98 LYS B C 1
ATOM 3239 O O . LYS B 1 100 ? 8.87400 -18.21200 -7.76500 1.000 67.04784 98 LYS B O 1
ATOM 3243 N N . TYR B 1 101 ? 10.36100 -19.88400 -7.60300 1.000 63.59330 99 TYR B N 1
ATOM 3244 C CA . TYR B 1 101 ? 10.34600 -20.17800 -9.03100 1.000 67.90258 99 TYR B CA 1
ATOM 3245 C C . TYR B 1 101 ? 9.27200 -21.18700 -9.42100 1.000 64.10535 99 TYR B C 1
ATOM 3246 O O . TYR B 1 101 ? 9.11600 -21.48000 -10.61400 1.000 53.35476 99 TYR B O 1
ATOM 3264 N N . LYS B 1 102 ? 8.56200 -21.75100 -8.44600 1.000 57.84420 100 LYS B N 1
ATOM 3265 C CA . LYS B 1 102 ? 7.46700 -22.67700 -8.68700 1.000 58.86658 100 LYS B CA 1
ATOM 3266 C C . LYS B 1 102 ? 6.12200 -21.98300 -8.52400 1.000 61.55685 100 LYS B C 1
ATOM 3267 O O . LYS B 1 102 ? 5.07200 -22.62500 -8.68000 1.000 51.73905 100 LYS B O 1
ATOM 3286 N N . ASP B 1 103 ? 6.15300 -20.68700 -8.19100 1.000 68.29022 101 ASP B N 1
ATOM 3287 C CA . ASP B 1 103 ? 5.07500 -19.74700 -8.48900 1.000 67.90188 101 ASP B CA 1
ATOM 3288 C C . ASP B 1 103 ? 3.84700 -19.87100 -7.59600 1.000 56.13316 101 ASP B C 1
ATOM 3289 O O . ASP B 1 103 ? 3.96500 -19.84000 -6.36700 1.000 62.65626 101 ASP B O 1
#

GO terms:
  GO:0048471 perinuclear region of cytoplasm (C, IDA)
  GO:0072686 mitotic spindle (C, IDA)
  GO:0005634 nucleus (C, IDA)
  GO:0005737 cytoplasm (C, IDA)
  GO:0005813 centrosome (C, IDA)
  GO:0000993 RNA polymerase II complex binding (F, IDA)
  GO:0003723 RNA binding (F, IDA)
  GO:0072669 tRNA-splicing ligase complex (C, IDA)
  GO:0005634 nucleus (C, EXP)
  GO:0005737 cytoplasm (C, EXP)
  GO:0050658 RNA transport (P, TAS)
  GO:0045944 positive regulation of transcription by RNA polymerase II (P, IMP)
  GO:0006388 tRNA splicing, via endonucleolytic cleavage and ligation (P, IMP)
  GO:0006469 negative regulation of protein kinase activity (P, IMP)
  GO:0005515 protein binding (F, IPI)
  GO:0005654 nucleoplasm (C, TAS)
  GO:0042802 identical protein binding (F, IPI)
  GO:0005654 nucleoplasm (C, IDA)
  GO:0003723 RNA binding (F, HDA)

B-factor: mean 43.97, std 17.84, range [19.27, 118.07]

=== Feature glossary ===
The record interleaves many kinds of information about one protein. Here is each kind framed as the question it answers.

Q: What known structures does this most resemble?
A: Structural nearest neighbors (via Foldseek easy-search vs the PDB). Reported per hit: target PDB id, E-value, and alignment TM-score. A TM-score above ~0.5 is the conventional threshold for 'same fold'.

Q: Where is each backbone atom in 3D?
A: The mmCIF table is the protein's shape written out atom by atom. For each backbone N, Cα, C, and carbonyl O, it records an (x, y, z) coordinate triple in Å plus the residue type, chain letter, and residue number.

Q: What are the backbone torsion angles?
A: The φ/ψ torsion pair specifies the backbone conformation at each residue. φ rotates about the N–Cα bond, ψ about the Cα–C bond. Steric clashes forbid most of the (φ, ψ) plane — the allowed regions (α-helix basin, β-sheet basin, left-handed helix) are the Ramachandran-allowed regions.

Q: Which residues are buried vs exposed?
A: Solvent-accessible surface area (SASA) is the area in Å² traced out by the centre of a 1.4 Å probe sphere (a water molecule) rolled over the protein's van der Waals surface (Shrake–Rupley / Lee–Richards construction). Buried residues have near-zero SASA; fully exposed residues can exceed 200 Å². The total SASA scales roughly with the number of surface residues.

Q: How confident is the AlphaFold model at each residue?
A: pLDDT is the predicted lDDT-Cα score: AlphaFold's confidence that the local environment of each residue (all inter-atomic distances within 15 Å) is correctly placed. It is a per-residue number between 0 and 100, with higher meaning more reliable.

Q: What does the local fold look like, residue by residue?
A: 3Di is Foldseek's structural alphabet. Each residue is assigned one of twenty discrete states based on how its Cα sits relative to its spatial (not sequential) neighbors. Aligning 3Di strings finds structural homologs roughly as well as full 3D superposition, but orders of magnitude faster.

Q: How big and how compact is the whole molecule?
A: Radius of gyration (Rg) is the root-mean-square distance of Cα atoms from their centroid — a single number for overall size and compactness. A globular domain of N residues has Rg ≈ 2.2·N^0.38 Å; an extended or disordered chain has a much larger Rg. The Cα contact count is the number of residue pairs whose Cα atoms are within 8 Å and are more than four positions apart in sequence — a standard proxy for tertiary packing density. The bounding box is the smallest axis-aligned box enclosing all Cα atoms.

Q: Which residues are in helices, strands, or loops?
A: DSSP 8-state secondary structure assigns each residue one of H (α-helix), G (3₁₀-helix), I (π-helix), E (extended β-strand), B (isolated β-bridge), T (hydrogen-bonded turn), S (bend), or '-' (coil). The assignment is computed from backbone hydrogen-bond geometry via the Kabsch–Sander algorithm.

Q: How mobile is each atom in the crystal?
A: Crystallographic B-factors measure how much each atom's electron density is smeared out, in Å². They rise in mobile loops and surface residues and fall in the buried interior. In AlphaFold models this column is repurposed to hold pLDDT instead.

Q: What if only a Cα trace is available?
A: P-SEA three-state annotation labels each residue as helix, strand, or coil based purely on the geometry of the Cα trace. It serves as a fallback when the full backbone (and thus DSSP) is unavailable.

Q: What family and function is it annotated with?
A: Database cross-references. InterPro integrates a dozen domain/family signature databases into unified entries with residue-range hits. GO terms attach function/process/location labels with evidence codes. CATH codes position the fold in a four-level structural taxonomy. Organism is the NCBI-taxonomy species name.

Q: Are the domains correctly placed relative to each other?
A: Predicted Aligned Error (PAE) is an AlphaFold confidence matrix: entry (i, j) is the expected error in the position of residue j, in ångströms, when the prediction is superimposed on the true structure at residue i. Low PAE within a block of residues means that block is internally rigid and well-predicted; high PAE between two blocks means their relative placement is uncertain even if each block individually is confident.

Q: What do the diagnostic plots show?
A: Three diagnostic plots accompany the record. The Cα contact map visualizes the tertiary structure as a 2D adjacency matrix (8 Å cutoff, sequence-local contacts suppressed). The Ramachandran plot shows the distribution of backbone (φ, ψ) torsions, with points in the α and β basins reflecting secondary structure content. The PAE plot shows AlphaFold's inter-residue confidence as a color matrix.

Q: What is the amino-acid chain?
A: Primary structure: the covalent order of the twenty standard amino acids along the backbone. Two proteins with the same sequence will (almost always) fold to the same structure; two with 30% identity often share a fold but not the details.

Q: What do the rendered images show?
A: The six renders are orthographic views along the three Cartesian axes in both directions. Representation (cartoon, sticks, or surface) and color scheme (sequence-rainbow or by-chain) vary across proteins so the training set covers all the common visualization conventions.